Protein AF-A0AA36MY49-F1 (afdb_monomer_lite)

Sequence (196 aa):
MLEQKAAEIDDFIQRATQAGKYKNDPNFPNNEKLRQYYLCVDTSRTRENVREDEQVLSGQVEIDAADAAALTEPGGDFAEAAGINMIDQDGQQEGTPAPALKEAEEARSLRISIEELECSAELCEALTIHADAMVEIYRELNKLTAASVNIEDAYASIFETASSYTAWYKTRKKVAMSMRQAAETQQAAAEEPTAT

Structure (mmCIF, N/CA/C/O backbone):
data_AF-A0AA36MY49-F1
#
_entry.id   AF-A0AA36MY49-F1
#
loop_
_atom_site.group_PDB
_atom_site.id
_atom_site.type_symbol
_atom_site.label_atom_id
_atom_site.label_alt_id
_atom_site.label_comp_id
_atom_site.label_asym_id
_atom_site.label_entity_id
_atom_site.label_seq_id
_atom_site.pdbx_PDB_ins_code
_atom_site.Cartn_x
_atom_site.Cartn_y
_atom_site.Cartn_z
_atom_site.occupancy
_atom_site.B_iso_or_equiv
_atom_site.auth_seq_id
_atom_site.auth_comp_id
_atom_site.auth_asym_id
_atom_site.auth_atom_id
_atom_site.pdbx_PDB_model_num
ATOM 1 N N . MET A 1 1 ? 21.443 -33.959 -9.328 1.00 61.72 1 MET A N 1
ATOM 2 C CA . MET A 1 1 ? 20.772 -32.819 -8.655 1.00 61.72 1 MET A CA 1
ATOM 3 C C . MET A 1 1 ? 19.288 -32.690 -9.000 1.00 61.72 1 MET A C 1
ATOM 5 O O . MET A 1 1 ? 18.526 -32.414 -8.089 1.00 61.72 1 MET A O 1
ATOM 9 N N . LEU A 1 2 ? 18.843 -32.889 -10.250 1.00 69.38 2 LEU A N 1
ATOM 10 C CA . LEU A 1 2 ? 17.407 -32.802 -10.591 1.00 69.38 2 LEU A CA 1
ATOM 11 C C . LEU A 1 2 ? 16.563 -33.947 -10.001 1.00 69.38 2 LEU A C 1
ATOM 13 O O . LEU A 1 2 ? 15.469 -33.698 -9.512 1.00 69.38 2 LEU A O 1
ATOM 17 N N . GLU A 1 3 ? 17.094 -35.171 -9.967 1.00 74.06 3 GLU A N 1
ATOM 18 C CA . GLU A 1 3 ? 16.394 -36.334 -9.392 1.00 74.06 3 GLU A CA 1
ATOM 19 C C . GLU A 1 3 ? 16.152 -36.203 -7.882 1.00 74.06 3 GLU A C 1
ATOM 21 O O . GLU A 1 3 ? 15.096 -36.578 -7.386 1.00 74.06 3 GLU A O 1
ATOM 26 N N . GLN A 1 4 ? 17.098 -35.599 -7.158 1.00 79.25 4 GLN A N 1
ATOM 27 C CA . GLN A 1 4 ? 16.961 -35.359 -5.721 1.00 79.25 4 GLN A CA 1
ATOM 28 C C . GLN A 1 4 ? 15.838 -34.354 -5.425 1.00 79.25 4 GLN A C 1
ATOM 30 O O . GLN A 1 4 ? 15.034 -34.576 -4.527 1.00 79.25 4 GLN A O 1
ATOM 35 N N . LYS A 1 5 ? 15.719 -33.301 -6.244 1.00 74.81 5 LYS A N 1
ATOM 36 C CA . LYS A 1 5 ? 14.638 -32.314 -6.117 1.00 74.81 5 LYS A CA 1
ATOM 37 C C . LYS A 1 5 ? 13.263 -32.909 -6.418 1.00 74.81 5 LYS A C 1
ATOM 39 O O . LYS A 1 5 ? 12.296 -32.528 -5.774 1.00 74.81 5 LYS A O 1
ATOM 44 N N . ALA A 1 6 ? 13.168 -33.833 -7.375 1.00 81.00 6 ALA A N 1
ATOM 45 C CA . ALA A 1 6 ? 11.906 -34.506 -7.681 1.00 81.00 6 ALA A CA 1
ATOM 46 C C . ALA A 1 6 ? 11.413 -35.342 -6.486 1.00 81.00 6 ALA A C 1
ATOM 48 O O . ALA A 1 6 ? 10.263 -35.204 -6.082 1.00 81.00 6 ALA A O 1
ATOM 49 N N . ALA A 1 7 ? 12.306 -36.116 -5.860 1.00 83.75 7 ALA A N 1
ATOM 50 C CA . ALA A 1 7 ? 11.971 -36.914 -4.681 1.00 83.75 7 ALA A CA 1
ATOM 51 C C . ALA A 1 7 ? 11.536 -36.053 -3.478 1.00 83.75 7 ALA A C 1
ATOM 53 O O . ALA A 1 7 ? 10.598 -36.408 -2.769 1.00 83.75 7 ALA A O 1
ATOM 54 N N . GLU A 1 8 ? 12.187 -34.907 -3.263 1.00 81.38 8 GLU A N 1
ATOM 55 C CA . GLU A 1 8 ? 11.818 -33.960 -2.200 1.00 81.38 8 GLU A CA 1
ATOM 56 C C . GLU A 1 8 ? 10.432 -33.333 -2.428 1.00 81.38 8 GLU A C 1
ATOM 58 O O . GLU A 1 8 ? 9.663 -33.161 -1.479 1.00 81.38 8 GLU A O 1
ATOM 63 N N . ILE A 1 9 ? 10.092 -33.015 -3.681 1.00 82.38 9 ILE A N 1
ATOM 64 C CA . ILE A 1 9 ? 8.778 -32.469 -4.045 1.00 82.38 9 ILE A CA 1
ATOM 65 C C . ILE A 1 9 ? 7.680 -33.519 -3.835 1.00 82.38 9 ILE A C 1
ATOM 67 O O . ILE A 1 9 ? 6.637 -33.196 -3.263 1.00 82.38 9 ILE A O 1
ATOM 71 N N . ASP A 1 10 ? 7.915 -34.766 -4.244 1.00 86.88 10 ASP A N 1
ATOM 72 C CA . ASP A 1 10 ? 6.945 -35.852 -4.075 1.00 86.88 10 ASP A CA 1
ATOM 73 C C . ASP A 1 10 ? 6.676 -36.149 -2.590 1.00 86.88 10 ASP A C 1
ATOM 75 O O . ASP A 1 10 ? 5.517 -36.269 -2.178 1.00 86.88 10 ASP A O 1
ATOM 79 N N . ASP A 1 11 ? 7.725 -36.177 -1.761 1.00 87.81 11 ASP A N 1
ATOM 80 C CA . ASP A 1 11 ? 7.596 -36.337 -0.308 1.00 87.81 11 ASP A CA 1
ATOM 81 C C . ASP A 1 11 ? 6.799 -35.183 0.330 1.00 87.81 11 ASP A C 1
ATOM 83 O O . ASP A 1 11 ? 5.916 -35.401 1.168 1.00 87.81 11 ASP A O 1
ATOM 87 N N . PHE A 1 12 ? 7.048 -33.942 -0.103 1.00 86.19 12 PHE A N 1
ATOM 88 C CA . PHE A 1 12 ? 6.284 -32.779 0.349 1.00 86.19 12 PHE A CA 1
ATOM 89 C C . PHE A 1 12 ? 4.795 -32.893 -0.008 1.00 86.19 12 PHE A C 1
ATOM 91 O O . PHE A 1 12 ? 3.938 -32.705 0.861 1.00 86.19 12 PHE A O 1
ATOM 98 N N . ILE A 1 13 ? 4.478 -33.229 -1.263 1.00 86.44 13 ILE A N 1
ATOM 99 C CA . ILE A 1 13 ? 3.098 -33.390 -1.744 1.00 86.44 13 ILE A CA 1
ATOM 100 C C . ILE A 1 13 ? 2.376 -34.466 -0.929 1.00 86.44 13 ILE A C 1
ATOM 102 O O . ILE A 1 13 ? 1.230 -34.264 -0.508 1.00 86.44 13 ILE A O 1
ATOM 106 N N . GLN A 1 14 ? 3.041 -35.590 -0.652 1.00 89.50 14 GLN A N 1
ATOM 107 C CA . GLN A 1 14 ? 2.468 -36.680 0.129 1.00 89.50 14 GLN A CA 1
ATOM 108 C C . GLN A 1 14 ? 2.153 -36.242 1.566 1.00 89.50 14 GLN A C 1
ATOM 110 O O . GLN A 1 14 ? 1.030 -36.445 2.039 1.00 89.50 14 GLN A O 1
ATOM 115 N N . ARG A 1 15 ? 3.098 -35.574 2.240 1.00 87.25 15 ARG A N 1
ATOM 116 C CA . ARG A 1 15 ? 2.898 -35.057 3.605 1.00 87.25 15 ARG A CA 1
ATOM 117 C C . ARG A 1 15 ? 1.800 -33.996 3.673 1.00 87.25 15 ARG A C 1
ATOM 119 O O . ARG A 1 15 ? 0.940 -34.059 4.551 1.00 87.25 15 ARG A O 1
ATOM 126 N N . ALA A 1 16 ? 1.783 -33.045 2.741 1.00 85.38 16 ALA A N 1
ATOM 127 C CA . ALA A 1 16 ? 0.767 -31.994 2.699 1.00 85.38 16 ALA A CA 1
ATOM 128 C C . ALA A 1 16 ? -0.637 -32.555 2.407 1.00 85.38 16 ALA A C 1
ATOM 130 O O . ALA A 1 16 ? -1.619 -32.090 2.992 1.00 85.38 16 ALA A O 1
ATOM 131 N N . THR A 1 17 ? -0.732 -33.595 1.569 1.00 88.25 17 THR A N 1
ATOM 132 C CA . THR A 1 17 ? -1.991 -34.306 1.293 1.00 88.25 17 THR A CA 1
ATOM 133 C C . THR A 1 17 ? -2.511 -35.030 2.537 1.00 88.25 17 THR A C 1
ATOM 135 O O . THR A 1 17 ? -3.680 -34.874 2.880 1.00 88.25 17 THR A O 1
ATOM 138 N N . GLN A 1 18 ? -1.651 -35.758 3.261 1.00 90.19 18 GLN A N 1
ATOM 139 C CA . GLN A 1 18 ? -2.029 -36.431 4.514 1.00 90.19 18 GLN A CA 1
ATOM 140 C C . GLN A 1 18 ? -2.481 -35.447 5.600 1.00 90.19 18 GLN A C 1
ATOM 142 O O . GLN A 1 18 ? -3.397 -35.742 6.362 1.00 90.19 18 GLN A O 1
ATOM 147 N N . ALA A 1 19 ? -1.868 -34.263 5.649 1.00 88.19 19 ALA A N 1
ATOM 148 C CA . ALA A 1 19 ? -2.221 -33.207 6.592 1.00 88.19 19 ALA A CA 1
ATOM 149 C C . ALA A 1 19 ? -3.478 -32.403 6.195 1.00 88.19 19 ALA A C 1
ATOM 151 O O . ALA A 1 19 ? -3.854 -31.487 6.924 1.00 88.19 19 ALA A O 1
ATOM 152 N N . GLY A 1 20 ? -4.099 -32.680 5.039 1.00 89.62 20 GLY A N 1
ATOM 153 C CA . GLY A 1 20 ? -5.242 -31.910 4.531 1.00 89.62 20 GLY A CA 1
ATOM 154 C C . GLY A 1 20 ? -4.905 -30.459 4.162 1.00 89.62 20 GLY A C 1
ATOM 155 O O . GLY A 1 20 ? -5.795 -29.616 4.092 1.00 89.62 20 GLY A O 1
ATOM 156 N N . LYS A 1 21 ? -3.623 -30.139 3.941 1.00 88.00 21 LYS A N 1
ATOM 157 C CA . LYS A 1 21 ? -3.134 -28.778 3.670 1.00 88.00 21 LYS A CA 1
ATOM 158 C C . LYS A 1 21 ? -3.136 -28.466 2.173 1.00 88.00 21 LYS A C 1
ATOM 160 O O . LYS A 1 21 ? -2.099 -28.159 1.584 1.00 88.00 21 LYS A O 1
ATOM 165 N N . TYR A 1 22 ? -4.311 -28.522 1.556 1.00 90.62 22 TYR A N 1
ATOM 166 C CA . TYR A 1 22 ? -4.481 -28.182 0.146 1.00 90.62 22 TYR A CA 1
ATOM 167 C C . TYR A 1 22 ? -5.849 -27.565 -0.145 1.00 90.62 22 TYR A C 1
ATOM 169 O O . TYR A 1 22 ? -6.813 -27.751 0.595 1.00 90.62 22 TYR A O 1
ATOM 177 N N . LYS A 1 23 ? -5.933 -26.859 -1.271 1.00 88.50 23 LYS A N 1
ATOM 178 C CA . LYS A 1 23 ? -7.167 -26.355 -1.863 1.00 88.50 23 LYS A CA 1
ATOM 179 C C . LYS A 1 23 ? -7.416 -27.085 -3.180 1.00 88.50 23 LYS A C 1
ATOM 181 O O . LYS A 1 23 ? -6.533 -27.157 -4.035 1.00 88.50 23 LYS A O 1
ATOM 186 N N . ASN A 1 24 ? -8.615 -27.642 -3.331 1.00 89.12 24 ASN A N 1
ATOM 187 C CA . ASN A 1 24 ? -9.039 -28.253 -4.588 1.00 89.12 24 ASN A CA 1
ATOM 188 C C . ASN A 1 24 ? -9.284 -27.176 -5.651 1.00 89.12 24 ASN A C 1
ATOM 190 O O . ASN A 1 24 ? -9.768 -26.085 -5.336 1.00 89.12 24 ASN A O 1
ATOM 194 N N . ASP A 1 25 ? -8.992 -27.507 -6.908 1.00 86.50 25 ASP A N 1
ATOM 195 C CA . ASP A 1 25 ? -9.381 -26.668 -8.035 1.00 86.50 25 ASP A CA 1
ATOM 196 C C . ASP A 1 25 ? -10.922 -26.616 -8.134 1.00 86.50 25 ASP A C 1
ATOM 198 O O . ASP A 1 25 ? -11.562 -27.675 -8.101 1.00 86.50 25 ASP A O 1
ATOM 202 N N . PRO A 1 26 ? -11.543 -25.425 -8.249 1.00 86.38 26 PRO A N 1
ATOM 203 C CA . PRO A 1 26 ? -12.999 -25.291 -8.316 1.00 86.38 26 PRO A CA 1
ATOM 204 C C . PRO A 1 26 ? -13.640 -26.020 -9.502 1.00 86.38 26 PRO A C 1
ATOM 206 O O . PRO A 1 26 ? -14.776 -26.477 -9.398 1.00 86.38 26 PRO A O 1
ATOM 209 N N . ASN A 1 27 ? -12.924 -26.133 -10.622 1.00 85.31 27 ASN A N 1
ATOM 210 C CA . ASN A 1 27 ? -13.418 -26.758 -11.846 1.00 85.31 27 ASN A CA 1
ATOM 211 C C . ASN A 1 27 ? -13.173 -28.273 -11.853 1.00 85.31 27 ASN A C 1
ATOM 213 O O . ASN A 1 27 ? -13.885 -29.012 -12.533 1.00 85.31 27 ASN A O 1
ATOM 217 N N . PHE A 1 28 ? -12.185 -28.748 -11.086 1.00 83.56 28 PHE A N 1
ATOM 218 C CA . PHE A 1 28 ? -11.781 -30.155 -11.046 1.00 83.56 28 PHE A CA 1
ATOM 219 C C . PHE A 1 28 ? -11.533 -30.641 -9.610 1.00 83.56 28 PHE A C 1
ATOM 221 O O . PHE A 1 28 ? -10.403 -31.000 -9.264 1.00 83.56 28 PHE A O 1
ATOM 228 N N . PRO A 1 29 ? -12.581 -30.743 -8.770 1.00 84.12 29 PRO A N 1
ATOM 229 C CA . PRO A 1 29 ? -12.429 -31.039 -7.344 1.00 84.12 29 PRO A CA 1
ATOM 230 C C . PRO A 1 29 ? -11.802 -32.411 -7.050 1.00 84.12 29 PRO A C 1
ATOM 232 O O . PRO A 1 29 ? -11.237 -32.618 -5.979 1.00 84.12 29 PRO A O 1
ATOM 235 N N . ASN A 1 30 ? -11.871 -33.337 -8.010 1.00 87.00 30 ASN A N 1
ATOM 236 C CA . ASN A 1 30 ? -11.353 -34.698 -7.879 1.00 87.00 30 ASN A CA 1
ATOM 237 C C . ASN A 1 30 ? -9.969 -34.896 -8.523 1.00 87.00 30 ASN A C 1
ATOM 239 O O . ASN A 1 30 ? -9.428 -35.997 -8.458 1.00 87.00 30 ASN A O 1
ATOM 243 N N . ASN A 1 31 ? -9.394 -33.877 -9.174 1.00 86.56 31 ASN A N 1
ATOM 244 C CA . ASN A 1 31 ? -8.099 -34.015 -9.837 1.00 86.56 31 ASN A CA 1
ATOM 245 C C . ASN A 1 31 ? -6.959 -33.616 -8.894 1.00 86.56 31 ASN A C 1
ATOM 247 O O . ASN A 1 31 ? -6.647 -32.438 -8.732 1.00 86.56 31 ASN A O 1
ATOM 251 N N . GLU A 1 32 ? -6.307 -34.614 -8.297 1.00 82.69 32 GLU A N 1
ATOM 252 C CA . GLU A 1 32 ? -5.245 -34.398 -7.306 1.00 82.69 32 GLU A CA 1
ATOM 253 C C . GLU A 1 32 ? -4.044 -33.628 -7.868 1.00 82.69 32 GLU A C 1
ATOM 255 O O . GLU A 1 32 ? -3.402 -32.878 -7.140 1.00 82.69 32 GLU A O 1
ATOM 260 N N . LYS A 1 33 ? -3.787 -33.744 -9.177 1.00 81.88 33 LYS A N 1
ATOM 261 C CA . LYS A 1 33 ? -2.676 -33.055 -9.853 1.00 81.88 33 LYS A CA 1
ATOM 262 C C . LYS A 1 33 ? -2.864 -31.540 -9.944 1.00 81.88 33 LYS A C 1
ATOM 264 O O . LYS A 1 33 ? -1.899 -30.834 -10.208 1.00 81.88 33 LYS A O 1
ATOM 269 N N . LEU A 1 34 ? -4.096 -31.057 -9.774 1.00 82.31 34 LEU A N 1
ATOM 270 C CA . LEU A 1 34 ? -4.447 -29.635 -9.840 1.00 82.31 34 LEU A CA 1
ATOM 271 C C . LEU A 1 34 ? -4.648 -29.017 -8.451 1.00 82.31 34 LEU A C 1
ATOM 273 O O . LEU A 1 34 ? -5.069 -27.867 -8.340 1.00 82.31 34 LEU A O 1
ATOM 277 N N . ARG A 1 35 ? -4.367 -29.764 -7.377 1.00 87.06 35 ARG A N 1
ATOM 278 C CA . ARG A 1 35 ? -4.451 -29.237 -6.014 1.00 87.06 35 ARG A CA 1
ATOM 279 C C . ARG A 1 35 ? -3.396 -28.156 -5.799 1.00 87.06 35 ARG A C 1
ATOM 281 O O . ARG A 1 35 ? -2.229 -28.322 -6.144 1.00 87.06 35 ARG A O 1
ATOM 288 N N . GLN A 1 36 ? -3.812 -27.061 -5.174 1.00 84.31 36 GLN A N 1
ATOM 289 C CA . GLN A 1 36 ? -2.909 -26.020 -4.698 1.00 84.31 36 GLN A CA 1
ATOM 290 C C . GLN A 1 36 ? -2.547 -26.331 -3.246 1.00 84.31 36 GLN A C 1
ATOM 292 O O . GLN A 1 36 ? -3.417 -26.344 -2.377 1.00 84.31 36 GLN A O 1
ATOM 297 N N . TYR A 1 37 ? -1.276 -26.617 -2.977 1.00 83.31 37 TYR A N 1
ATOM 298 C CA . TYR A 1 37 ? -0.801 -26.939 -1.633 1.00 83.31 37 TYR A CA 1
ATOM 299 C C . TYR A 1 37 ? -0.446 -25.665 -0.868 1.00 83.31 37 TYR A C 1
ATOM 301 O O . TYR A 1 37 ? 0.217 -24.778 -1.406 1.00 83.31 37 TYR A O 1
ATOM 309 N N . TYR A 1 38 ? -0.868 -25.574 0.396 1.00 77.81 38 TYR A N 1
ATOM 310 C CA . TYR A 1 38 ? -0.442 -24.472 1.255 1.00 77.81 38 TYR A CA 1
ATOM 311 C C . TYR A 1 38 ? 1.032 -24.668 1.593 1.00 77.81 38 TYR A C 1
ATOM 313 O O . TYR A 1 38 ? 1.395 -25.590 2.329 1.00 77.81 38 TYR A O 1
ATOM 321 N N . LEU A 1 39 ? 1.888 -23.804 1.050 1.00 75.06 39 LEU A N 1
ATOM 322 C CA . LEU A 1 39 ? 3.291 -23.777 1.423 1.00 75.06 39 LEU A CA 1
ATOM 323 C C . LEU A 1 39 ? 3.371 -23.194 2.835 1.00 75.06 39 LEU A C 1
ATOM 325 O O . LEU A 1 39 ? 3.306 -21.983 3.035 1.00 75.06 39 LEU A O 1
ATOM 329 N N . CYS A 1 40 ? 3.451 -24.077 3.828 1.00 56.44 40 CYS A N 1
ATOM 330 C CA . CYS A 1 40 ? 3.765 -23.700 5.198 1.00 56.44 40 CYS A CA 1
ATOM 331 C C . CYS A 1 40 ? 5.254 -23.347 5.215 1.00 56.44 40 CYS A C 1
ATOM 333 O O . CYS A 1 40 ? 6.094 -24.164 5.578 1.00 56.44 40 CYS A O 1
ATOM 335 N N . VAL A 1 41 ? 5.597 -22.174 4.688 1.00 53.53 41 VAL A N 1
ATOM 336 C CA . VAL A 1 41 ? 6.939 -21.641 4.860 1.00 53.53 41 VAL A CA 1
ATOM 337 C C . VAL A 1 41 ? 7.024 -21.271 6.334 1.00 53.53 41 VAL A C 1
ATOM 339 O O . VAL A 1 41 ? 6.200 -20.497 6.815 1.00 53.53 41 VAL A O 1
ATOM 342 N N . ASP A 1 42 ? 7.996 -21.820 7.054 1.00 45.19 42 ASP A N 1
ATOM 343 C CA . ASP A 1 42 ? 8.394 -21.392 8.402 1.00 45.19 42 ASP A CA 1
ATOM 344 C C . ASP A 1 42 ? 8.962 -19.947 8.390 1.00 45.19 42 ASP A C 1
ATOM 346 O O . ASP A 1 42 ? 9.949 -19.634 9.050 1.00 45.19 42 ASP A O 1
ATOM 350 N N . THR A 1 43 ? 8.359 -19.031 7.626 1.00 47.84 43 THR A N 1
ATOM 351 C CA . THR A 1 43 ? 8.711 -17.608 7.552 1.00 47.84 43 THR A CA 1
ATOM 352 C C . THR A 1 43 ? 8.462 -16.889 8.869 1.00 47.84 43 THR A C 1
ATOM 354 O O . THR A 1 43 ? 9.104 -15.870 9.123 1.00 47.84 43 THR A O 1
ATOM 357 N N . SER A 1 44 ? 7.588 -17.412 9.734 1.00 47.41 44 SER A N 1
ATOM 358 C CA . SER A 1 44 ? 7.344 -16.837 11.061 1.00 47.41 44 SER A CA 1
ATOM 359 C C . SER A 1 44 ? 8.595 -16.885 11.938 1.00 47.41 44 SER A C 1
ATOM 361 O O . SER A 1 44 ? 8.934 -15.893 12.574 1.00 47.41 44 SER A O 1
ATOM 363 N N . ARG A 1 45 ? 9.349 -17.991 11.894 1.00 45.88 45 ARG A N 1
ATOM 364 C CA . ARG A 1 45 ? 10.535 -18.171 12.741 1.00 45.88 45 ARG A CA 1
ATOM 365 C C . ARG A 1 45 ? 11.744 -17.380 12.237 1.00 45.88 45 ARG A C 1
ATOM 367 O O . ARG A 1 45 ? 12.564 -16.931 13.028 1.00 45.88 45 ARG A O 1
ATOM 374 N N . THR A 1 46 ? 11.856 -17.162 10.925 1.00 45.91 46 THR A N 1
ATOM 375 C CA . THR A 1 46 ? 12.908 -16.292 10.371 1.00 45.91 46 THR A CA 1
ATOM 376 C C . THR A 1 46 ? 12.601 -14.809 10.600 1.00 45.91 46 THR A C 1
ATOM 378 O O . THR A 1 46 ? 13.525 -14.041 10.836 1.00 45.91 46 THR A O 1
ATOM 381 N N . ARG A 1 47 ? 11.322 -14.396 10.591 1.00 49.91 47 ARG A N 1
ATOM 382 C CA . ARG A 1 47 ? 10.928 -13.017 10.935 1.00 49.91 47 ARG A CA 1
ATOM 383 C C . ARG A 1 47 ? 11.142 -12.680 12.410 1.00 49.91 47 ARG A C 1
ATOM 385 O O . ARG A 1 47 ? 11.565 -11.564 12.682 1.00 49.91 47 ARG A O 1
ATOM 392 N N . GLU A 1 48 ? 10.881 -13.604 13.336 1.00 47.97 48 GLU A N 1
ATOM 393 C CA . GLU A 1 48 ? 11.184 -13.382 14.761 1.00 47.97 48 GLU A CA 1
ATOM 394 C C . GLU A 1 48 ? 12.682 -13.163 14.990 1.00 47.97 48 GLU A C 1
ATOM 396 O O . GLU A 1 48 ? 13.056 -12.176 15.614 1.00 47.97 48 GLU A O 1
ATOM 401 N N . ASN A 1 49 ? 13.540 -13.986 14.382 1.00 47.62 49 ASN A N 1
ATOM 402 C CA . ASN A 1 49 ? 14.989 -13.851 14.549 1.00 47.62 49 ASN A CA 1
ATOM 403 C C . ASN A 1 49 ? 15.568 -12.572 13.917 1.00 47.62 49 ASN A C 1
ATOM 405 O O . ASN A 1 49 ? 16.539 -12.036 14.431 1.00 47.62 49 ASN A O 1
ATOM 409 N N . VAL A 1 50 ? 14.994 -12.064 12.818 1.00 49.41 50 VAL A N 1
ATOM 410 C CA . VAL A 1 50 ? 15.423 -10.772 12.237 1.00 49.41 50 VAL A CA 1
ATOM 411 C C . VAL A 1 50 ? 14.995 -9.595 13.122 1.00 49.41 50 VAL A C 1
ATOM 413 O O . VAL A 1 50 ? 15.680 -8.580 13.167 1.00 49.41 50 VAL A O 1
ATOM 416 N N . ARG A 1 51 ? 13.884 -9.729 13.855 1.00 48.34 51 ARG A N 1
ATOM 417 C CA . ARG A 1 51 ? 13.348 -8.665 14.715 1.00 48.34 51 ARG A CA 1
ATOM 418 C C . ARG A 1 51 ? 14.123 -8.503 16.026 1.00 48.34 51 ARG A C 1
ATOM 420 O O . ARG A 1 51 ? 14.089 -7.422 16.601 1.00 48.34 51 ARG A O 1
ATOM 427 N N . GLU A 1 52 ? 14.813 -9.544 16.491 1.00 49.28 52 GLU A N 1
ATOM 428 C CA . GLU A 1 52 ? 15.678 -9.466 17.679 1.00 49.28 52 GLU A CA 1
ATOM 429 C C . GLU A 1 52 ? 17.010 -8.731 17.415 1.00 49.28 52 GLU A C 1
ATOM 431 O O . GLU A 1 52 ? 17.595 -8.201 18.358 1.00 49.28 52 GLU A O 1
ATOM 436 N N . ASP A 1 53 ? 17.449 -8.627 16.153 1.00 47.72 53 ASP A N 1
ATOM 437 C CA . ASP A 1 53 ? 18.712 -7.969 15.768 1.00 47.72 53 ASP A CA 1
ATOM 438 C C . ASP A 1 53 ? 18.559 -6.485 15.364 1.00 47.72 53 ASP A C 1
ATOM 440 O O . ASP A 1 53 ? 19.555 -5.762 15.285 1.00 47.72 53 ASP A O 1
ATOM 444 N N . GLU A 1 54 ? 17.337 -5.971 15.174 1.00 47.09 54 GLU A N 1
ATOM 445 C CA . GLU A 1 54 ? 17.088 -4.525 15.044 1.00 47.09 54 GLU A CA 1
ATOM 446 C C . GLU A 1 54 ? 17.076 -3.853 16.429 1.00 47.09 54 GLU A C 1
ATOM 448 O O . GLU A 1 54 ? 16.053 -3.385 16.933 1.00 47.09 54 GLU A O 1
ATOM 453 N N . GLN A 1 55 ? 18.243 -3.774 17.072 1.00 50.66 55 GLN A N 1
ATOM 454 C CA . GLN A 1 55 ? 18.439 -2.822 18.163 1.00 50.66 55 GLN A CA 1
ATOM 455 C C . GLN A 1 55 ? 18.478 -1.405 17.582 1.00 50.66 55 GLN A C 1
ATOM 457 O O . GLN A 1 55 ? 19.513 -0.918 17.130 1.00 50.66 55 GLN A O 1
ATOM 462 N N . VAL A 1 56 ? 17.334 -0.723 17.605 1.00 55.34 56 VAL A N 1
ATOM 463 C CA . VAL A 1 56 ? 17.265 0.723 17.378 1.00 55.34 56 VAL A CA 1
ATOM 464 C C . VAL A 1 56 ? 17.994 1.414 18.534 1.00 55.34 56 VAL A C 1
ATOM 466 O O . VAL A 1 56 ? 17.466 1.536 19.638 1.00 55.34 56 VAL A O 1
ATOM 469 N N . LEU A 1 57 ? 19.224 1.868 18.289 1.00 49.34 57 LEU A N 1
ATOM 470 C CA . LEU A 1 57 ? 19.940 2.799 19.163 1.00 49.34 57 LEU A CA 1
ATOM 471 C C . LEU A 1 57 ? 19.255 4.170 19.081 1.00 49.34 57 LEU A C 1
ATOM 473 O O . LEU A 1 57 ? 19.660 5.049 18.326 1.00 49.34 57 LEU A O 1
ATOM 477 N N . SER A 1 58 ? 18.183 4.356 19.849 1.00 51.53 58 SER A N 1
ATOM 478 C CA . SER A 1 58 ? 17.586 5.673 20.055 1.00 51.53 58 SER A CA 1
ATOM 479 C C . SER A 1 58 ? 18.449 6.460 21.046 1.00 51.53 58 SER A C 1
ATOM 481 O O . SER A 1 58 ? 18.302 6.317 22.261 1.00 51.53 58 SER A O 1
ATOM 483 N N . GLY A 1 59 ? 19.371 7.268 20.530 1.00 47.03 59 GLY A N 1
ATOM 484 C CA . GLY A 1 59 ? 20.105 8.271 21.296 1.00 47.03 59 GLY A CA 1
ATOM 485 C C . GLY A 1 59 ? 19.744 9.666 20.801 1.00 47.03 59 GLY A C 1
ATOM 486 O O . GLY A 1 59 ? 19.812 9.927 19.604 1.00 47.03 59 GLY A O 1
ATOM 487 N N . GLN A 1 60 ? 19.357 10.564 21.706 1.00 52.16 60 GLN A N 1
ATOM 488 C CA . GLN A 1 60 ? 19.324 11.993 21.402 1.00 52.16 60 GLN A CA 1
ATOM 489 C C . GLN A 1 60 ? 20.739 12.544 21.587 1.00 52.16 60 GLN A C 1
ATOM 491 O O . GLN A 1 60 ? 21.294 12.468 22.682 1.00 52.16 60 GLN A O 1
ATOM 496 N N . VAL A 1 61 ? 21.326 13.060 20.508 1.00 56.84 61 VAL A N 1
ATOM 497 C CA . VAL A 1 61 ? 22.575 13.824 20.562 1.00 56.84 61 VAL A CA 1
ATOM 498 C C . VAL A 1 61 ? 22.191 15.294 20.506 1.00 56.84 61 VAL A C 1
ATOM 500 O O . VAL A 1 61 ? 21.695 15.776 19.491 1.00 56.84 61 VAL A O 1
ATOM 503 N N . GLU A 1 62 ? 22.373 15.993 21.620 1.00 66.00 62 GLU A N 1
ATOM 504 C CA . GLU A 1 62 ? 22.239 17.445 21.666 1.00 66.00 62 GLU A CA 1
ATOM 505 C C . GLU A 1 62 ? 23.554 18.057 21.183 1.00 66.00 62 GLU A C 1
ATOM 507 O O . GLU A 1 62 ? 24.603 17.852 21.793 1.00 66.00 62 GLU A O 1
ATOM 512 N N . ILE A 1 63 ? 23.495 18.774 20.063 1.00 75.00 63 ILE A N 1
ATOM 513 C CA . ILE A 1 63 ? 24.615 19.556 19.538 1.00 75.00 63 ILE A CA 1
ATOM 514 C C . ILE A 1 63 ? 24.364 21.005 19.940 1.00 75.00 63 ILE A C 1
ATOM 516 O O . ILE A 1 63 ? 23.250 21.513 19.776 1.00 75.00 63 ILE A O 1
ATOM 520 N N . ASP A 1 64 ? 25.375 21.664 20.500 1.00 76.12 64 ASP A N 1
ATOM 521 C CA . ASP A 1 64 ? 25.233 23.054 20.903 1.00 76.12 64 ASP A CA 1
ATOM 522 C C . ASP A 1 64 ? 25.271 24.006 19.693 1.00 76.12 64 ASP A C 1
ATOM 524 O O . ASP A 1 64 ? 25.685 23.671 18.580 1.00 76.12 64 ASP A O 1
ATOM 528 N N . ALA A 1 65 ? 24.776 25.226 19.901 1.00 70.25 65 ALA A N 1
ATOM 529 C CA . ALA A 1 65 ? 24.666 26.210 18.830 1.00 70.25 65 ALA A CA 1
ATOM 530 C C . ALA A 1 65 ? 26.033 26.676 18.292 1.00 70.25 65 ALA A C 1
ATOM 532 O O . ALA A 1 65 ? 26.089 27.223 17.191 1.00 70.25 65 ALA A O 1
ATOM 533 N N . ALA A 1 66 ? 27.119 26.493 19.052 1.00 72.19 66 ALA A N 1
ATOM 534 C CA . ALA A 1 66 ? 28.459 26.884 18.631 1.00 72.19 66 ALA A CA 1
ATOM 535 C C . ALA A 1 66 ? 29.048 25.850 17.663 1.00 72.19 66 ALA A C 1
ATOM 537 O O . ALA A 1 66 ? 29.595 26.235 16.628 1.00 72.19 66 ALA A O 1
ATOM 538 N N . ASP A 1 67 ? 28.845 24.564 17.942 1.00 67.81 67 ASP A N 1
ATOM 539 C CA . ASP A 1 67 ? 29.221 23.460 17.059 1.00 67.81 67 ASP A CA 1
ATOM 540 C C . ASP A 1 67 ? 28.383 23.468 15.771 1.00 67.81 67 ASP A C 1
ATOM 542 O O . ASP A 1 67 ? 28.925 23.312 14.675 1.00 67.81 67 ASP A O 1
ATOM 546 N N . ALA A 1 68 ? 27.080 23.762 15.870 1.00 70.06 68 ALA A N 1
ATOM 547 C CA . ALA A 1 68 ? 26.220 23.938 14.698 1.00 70.06 68 ALA A CA 1
ATOM 548 C C . ALA A 1 68 ? 26.665 25.120 13.814 1.00 70.06 68 ALA A C 1
ATOM 550 O O . ALA A 1 68 ? 26.645 25.022 12.589 1.00 70.06 68 ALA A O 1
ATOM 551 N N . ALA A 1 69 ? 27.102 26.229 14.424 1.00 67.00 69 ALA A N 1
ATOM 552 C CA . ALA A 1 69 ? 27.581 27.403 13.695 1.00 67.00 69 ALA A CA 1
ATOM 553 C C . ALA A 1 69 ? 28.960 27.186 13.051 1.00 67.00 69 ALA A C 1
ATOM 555 O O . ALA A 1 69 ? 29.219 27.725 11.976 1.00 67.00 69 ALA A O 1
ATOM 556 N N . ALA A 1 70 ? 29.831 26.384 13.672 1.00 69.94 70 ALA A N 1
ATOM 557 C CA . ALA A 1 70 ? 31.126 26.011 13.102 1.00 69.94 70 ALA A CA 1
ATOM 558 C C . ALA A 1 70 ? 30.991 25.133 11.843 1.00 69.94 70 ALA A C 1
ATOM 560 O O . ALA A 1 70 ? 31.886 25.138 10.999 1.00 69.94 70 ALA A O 1
ATOM 561 N N . LEU A 1 71 ? 29.869 24.420 11.701 1.00 65.06 71 LEU A N 1
ATOM 562 C CA . LEU A 1 71 ? 29.550 23.584 10.538 1.00 65.06 71 LEU A CA 1
ATOM 563 C C . LEU A 1 71 ? 29.000 24.376 9.339 1.00 65.06 71 LEU A C 1
ATOM 565 O O . LEU A 1 71 ? 28.937 23.848 8.231 1.00 65.06 71 LEU A O 1
ATOM 569 N N . THR A 1 72 ? 28.634 25.645 9.525 1.00 64.56 72 THR A N 1
ATOM 570 C CA . THR A 1 72 ? 28.179 26.530 8.444 1.00 64.56 72 THR A CA 1
ATOM 571 C C . THR A 1 72 ? 29.242 27.580 8.133 1.00 64.56 72 THR A C 1
ATOM 573 O O . THR A 1 72 ? 29.396 28.552 8.872 1.00 64.56 72 THR A O 1
ATOM 576 N N . GLU A 1 73 ? 29.989 27.412 7.037 1.00 58.16 73 GLU A N 1
ATOM 577 C CA . GLU A 1 73 ? 30.954 28.429 6.599 1.00 58.16 73 GLU A CA 1
ATOM 578 C C . GLU A 1 73 ? 30.260 29.763 6.236 1.00 58.16 73 GLU A C 1
ATOM 580 O O . GLU A 1 73 ? 29.161 29.772 5.665 1.00 58.16 73 GLU A O 1
ATOM 585 N N . PRO A 1 74 ? 30.896 30.917 6.520 1.00 52.19 74 PRO A N 1
ATOM 586 C CA . PRO A 1 74 ? 30.316 32.222 6.238 1.00 52.19 74 PRO A CA 1
ATOM 587 C C . PRO A 1 74 ? 30.374 32.523 4.733 1.00 52.19 74 PRO A C 1
ATOM 589 O O . PRO A 1 74 ? 31.390 32.981 4.212 1.00 52.19 74 PRO A O 1
ATOM 592 N N . GLY A 1 75 ? 29.262 32.277 4.036 1.00 55.44 75 GLY A N 1
ATOM 593 C CA . GLY A 1 75 ? 29.102 32.602 2.613 1.00 55.44 75 GLY A CA 1
ATOM 594 C C . GLY A 1 75 ? 28.066 31.779 1.838 1.00 55.44 75 GLY A C 1
ATOM 595 O O . GLY A 1 75 ? 27.831 32.075 0.670 1.00 55.44 75 GLY A O 1
ATOM 596 N N . GLY A 1 76 ? 27.442 30.766 2.448 1.00 52.00 76 GLY A N 1
ATOM 597 C CA . GLY A 1 76 ? 26.391 29.974 1.801 1.00 52.00 76 GLY A CA 1
ATOM 598 C C . GLY A 1 76 ? 25.044 30.698 1.774 1.00 52.00 76 GLY A C 1
ATOM 599 O O . GLY A 1 76 ? 24.294 30.647 2.745 1.00 52.00 76 GLY A O 1
ATOM 600 N N . ASP A 1 77 ? 24.729 31.367 0.666 1.00 51.62 77 ASP A N 1
ATOM 601 C CA . ASP A 1 77 ? 23.389 31.891 0.393 1.00 51.62 77 ASP A CA 1
ATOM 602 C C . ASP A 1 77 ? 22.518 30.768 -0.208 1.00 51.62 77 ASP A C 1
ATOM 604 O O . ASP A 1 77 ? 22.697 30.379 -1.361 1.00 51.62 77 ASP A O 1
ATOM 608 N N . PHE A 1 78 ? 21.613 30.191 0.591 1.00 54.16 78 PHE A N 1
ATOM 609 C CA . PHE A 1 78 ? 20.720 29.087 0.186 1.00 54.16 78 PHE A CA 1
ATOM 610 C C . PHE A 1 78 ? 19.321 29.568 -0.232 1.00 54.16 78 PHE A C 1
ATOM 612 O O . PHE A 1 78 ? 18.367 28.788 -0.252 1.00 54.16 78 PHE A O 1
ATOM 619 N N . ALA A 1 79 ? 19.164 30.858 -0.534 1.00 52.66 79 ALA A N 1
ATOM 620 C CA . ALA A 1 79 ? 17.844 31.455 -0.702 1.00 52.66 79 ALA A CA 1
ATOM 621 C C . ALA A 1 79 ? 17.190 31.243 -2.083 1.00 52.66 79 ALA A C 1
ATOM 623 O O . ALA A 1 79 ? 15.994 31.507 -2.208 1.00 52.66 79 ALA A O 1
ATOM 624 N N . GLU A 1 80 ? 17.888 30.757 -3.118 1.00 47.25 80 GLU A N 1
ATOM 625 C CA . GLU A 1 80 ? 17.318 30.752 -4.475 1.00 47.25 80 GLU A CA 1
ATOM 626 C C . GLU A 1 80 ? 17.615 29.468 -5.273 1.00 47.25 80 GLU A C 1
ATOM 628 O O . GLU A 1 80 ? 18.669 29.284 -5.868 1.00 47.25 80 GLU A O 1
ATOM 633 N N . ALA A 1 81 ? 16.626 28.570 -5.285 1.00 49.09 81 ALA A N 1
ATOM 634 C CA . ALA A 1 81 ? 16.299 27.659 -6.384 1.00 49.09 81 ALA A CA 1
ATOM 635 C C . ALA A 1 81 ? 17.455 26.917 -7.096 1.00 49.09 81 ALA A C 1
ATOM 637 O O . ALA A 1 81 ? 17.687 27.077 -8.294 1.00 49.09 81 ALA A O 1
ATOM 638 N N . ALA A 1 82 ? 18.036 25.941 -6.408 1.00 42.12 82 ALA A N 1
ATOM 639 C CA . ALA A 1 82 ? 18.399 24.672 -7.027 1.00 42.12 82 ALA A CA 1
ATOM 640 C C . ALA A 1 82 ? 18.136 23.568 -6.001 1.00 42.12 82 ALA A C 1
ATOM 642 O O . ALA A 1 82 ? 18.546 23.681 -4.849 1.00 42.12 82 ALA A O 1
ATOM 643 N N . GLY A 1 83 ? 17.436 22.507 -6.400 1.00 49.41 83 GLY A N 1
ATOM 644 C CA . GLY A 1 83 ? 17.426 21.256 -5.649 1.00 49.41 83 GLY A CA 1
ATOM 645 C C . GLY A 1 83 ? 18.841 20.688 -5.654 1.00 49.41 83 GLY A C 1
ATOM 646 O O . GLY A 1 83 ? 19.206 19.930 -6.548 1.00 49.41 83 GLY A O 1
ATOM 647 N N . ILE A 1 84 ? 19.661 21.136 -4.711 1.00 40.69 84 ILE A N 1
ATOM 648 C CA . ILE A 1 84 ? 21.010 20.638 -4.499 1.00 40.69 84 ILE A CA 1
ATOM 649 C C . ILE A 1 84 ? 20.849 19.384 -3.649 1.00 40.69 84 ILE A C 1
ATOM 651 O O . ILE A 1 84 ? 20.565 19.458 -2.457 1.00 40.69 84 ILE A O 1
ATOM 655 N N . ASN A 1 85 ? 21.004 18.226 -4.288 1.00 47.84 85 ASN A N 1
ATOM 656 C CA . ASN A 1 85 ? 21.305 16.988 -3.585 1.00 47.84 85 ASN A CA 1
ATOM 657 C C . ASN A 1 85 ? 22.626 17.213 -2.841 1.00 47.84 85 ASN A C 1
ATOM 659 O O . ASN A 1 85 ? 23.690 17.188 -3.463 1.00 47.84 85 ASN A O 1
ATOM 663 N N . MET A 1 86 ? 22.555 17.478 -1.537 1.00 35.66 86 MET A N 1
ATOM 664 C CA . MET A 1 86 ? 23.719 17.383 -0.665 1.00 35.66 86 MET A CA 1
ATOM 665 C C . MET A 1 86 ? 24.208 15.935 -0.722 1.00 35.66 86 MET A C 1
ATOM 667 O O . MET A 1 86 ? 23.531 15.009 -0.284 1.00 35.66 86 MET A O 1
ATOM 671 N N . ILE A 1 87 ? 25.348 15.743 -1.378 1.00 44.03 87 ILE A N 1
ATOM 672 C CA . ILE A 1 87 ? 26.122 14.509 -1.337 1.00 44.03 87 ILE A CA 1
ATOM 673 C C . ILE A 1 87 ? 27.147 14.741 -0.233 1.00 44.03 87 ILE A C 1
ATOM 675 O O . ILE A 1 87 ? 28.060 15.547 -0.419 1.00 44.03 87 ILE A O 1
ATOM 679 N N . ASP A 1 88 ? 26.982 14.073 0.906 1.00 45.19 88 ASP A N 1
ATOM 680 C CA . ASP A 1 88 ? 27.996 14.087 1.957 1.00 45.19 88 ASP A CA 1
ATOM 681 C C . ASP A 1 88 ? 29.309 13.474 1.457 1.00 45.19 88 ASP A C 1
ATOM 683 O O . ASP A 1 88 ? 29.327 12.547 0.636 1.00 45.19 88 ASP A O 1
ATOM 687 N N . GLN A 1 89 ? 30.428 14.000 1.964 1.00 45.78 89 GLN A N 1
ATOM 688 C CA . GLN A 1 89 ? 31.788 13.620 1.559 1.00 45.78 89 GLN A CA 1
ATOM 689 C C . GLN A 1 89 ? 32.149 12.151 1.849 1.00 45.78 89 GLN A C 1
ATOM 691 O O . GLN A 1 89 ? 33.157 11.675 1.329 1.00 45.78 89 GLN A O 1
ATOM 696 N N . ASP A 1 90 ? 31.309 11.411 2.577 1.00 46.69 90 ASP A N 1
ATOM 697 C CA . ASP A 1 90 ? 31.476 9.973 2.825 1.00 46.69 90 ASP A CA 1
ATOM 698 C C . ASP A 1 90 ? 30.718 9.072 1.831 1.00 46.69 90 ASP A C 1
ATOM 700 O O . ASP A 1 90 ? 30.753 7.844 1.939 1.00 46.69 90 ASP A O 1
ATOM 704 N N . GLY A 1 91 ? 30.028 9.640 0.833 1.00 44.16 91 GLY A N 1
ATOM 705 C CA . GLY A 1 91 ? 29.313 8.857 -0.184 1.00 44.16 91 GLY A CA 1
ATOM 706 C C . GLY A 1 91 ? 28.134 8.039 0.361 1.00 44.16 91 GLY A C 1
ATOM 707 O O . GLY A 1 91 ? 27.588 7.192 -0.349 1.00 44.16 91 GLY A O 1
ATOM 708 N N . GLN A 1 92 ? 27.719 8.288 1.603 1.00 44.50 92 GLN A N 1
ATOM 709 C CA . GLN A 1 92 ? 26.487 7.761 2.173 1.00 44.50 92 GLN A CA 1
ATOM 710 C C . GLN A 1 92 ? 25.383 8.780 1.888 1.00 44.50 92 GLN A C 1
ATOM 712 O O . GLN A 1 92 ? 25.329 9.839 2.501 1.00 44.50 92 GLN A O 1
ATOM 717 N N . GLN A 1 93 ? 24.513 8.474 0.920 1.00 42.56 93 GLN A N 1
ATOM 718 C CA . GLN A 1 93 ? 23.221 9.147 0.820 1.00 42.56 93 GLN A CA 1
ATOM 719 C C . GLN A 1 93 ? 22.511 8.963 2.166 1.00 42.56 93 GLN A C 1
ATOM 721 O O . GLN A 1 93 ? 22.055 7.853 2.453 1.00 42.56 93 GLN A O 1
ATOM 726 N N 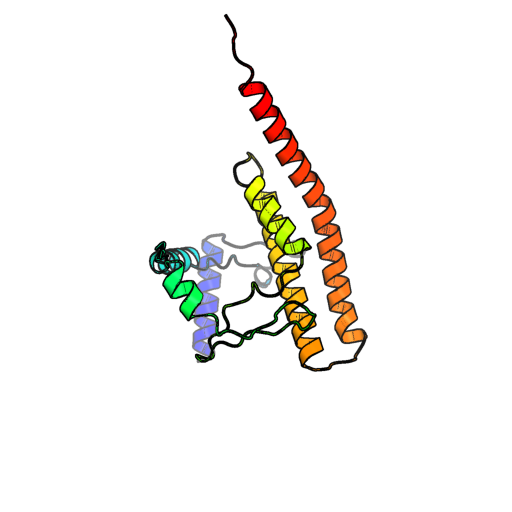. GLU A 1 94 ? 22.374 10.026 2.968 1.00 45.00 94 GLU A N 1
ATOM 727 C CA . GLU A 1 94 ? 21.218 10.120 3.854 1.00 45.00 94 GLU A CA 1
ATOM 728 C C . GLU A 1 94 ? 20.016 9.853 2.959 1.00 45.00 94 GLU A C 1
ATOM 730 O O . GLU A 1 94 ? 19.772 10.567 1.979 1.00 45.00 94 GLU A O 1
ATOM 735 N N . GLY A 1 95 ? 19.356 8.724 3.209 1.00 42.53 95 GLY A N 1
ATOM 736 C CA . GLY A 1 95 ? 18.215 8.285 2.440 1.00 42.53 95 GLY A CA 1
ATOM 737 C C . GLY A 1 95 ? 17.113 9.309 2.614 1.00 42.53 95 GLY A C 1
ATOM 738 O O . GLY A 1 95 ? 16.258 9.146 3.481 1.00 42.53 95 GLY A O 1
ATOM 739 N N . THR A 1 96 ? 17.126 10.350 1.776 1.00 42.72 96 THR A N 1
ATOM 740 C CA . THR A 1 96 ? 15.934 11.123 1.448 1.00 42.72 96 THR A CA 1
ATOM 741 C C . THR A 1 96 ? 14.818 10.097 1.325 1.00 42.72 96 THR A C 1
ATOM 743 O O . THR A 1 96 ? 15.012 9.116 0.592 1.00 42.72 96 THR A O 1
ATOM 746 N N . PRO A 1 97 ? 13.730 10.215 2.117 1.00 47.28 97 PRO A N 1
ATOM 747 C CA . PRO A 1 97 ? 12.678 9.213 2.127 1.00 47.28 97 PRO A CA 1
ATOM 748 C C . PRO A 1 97 ? 12.314 8.978 0.673 1.00 47.28 97 PRO A C 1
ATOM 750 O O . PRO A 1 97 ? 11.928 9.924 -0.019 1.00 47.28 97 PRO A O 1
ATOM 753 N N . ALA A 1 98 ? 12.616 7.762 0.196 1.00 49.84 98 ALA A N 1
ATOM 754 C CA . ALA A 1 98 ? 12.618 7.448 -1.225 1.00 49.84 98 ALA A CA 1
ATOM 755 C C . ALA A 1 98 ? 11.334 8.022 -1.815 1.00 49.84 98 ALA A C 1
ATOM 757 O O . ALA A 1 98 ? 10.295 7.709 -1.235 1.00 49.84 98 ALA A O 1
ATOM 758 N N . PRO A 1 99 ? 11.396 8.875 -2.857 1.00 53.47 99 PRO A N 1
ATOM 759 C CA . PRO A 1 99 ? 10.321 9.790 -3.215 1.00 53.47 99 PRO A CA 1
ATOM 760 C C . PRO A 1 99 ? 8.971 9.089 -3.142 1.00 53.47 99 PRO A C 1
ATOM 762 O O . PRO A 1 99 ? 8.627 8.254 -3.978 1.00 53.47 99 PRO A O 1
ATOM 765 N N . ALA A 1 100 ? 8.270 9.330 -2.039 1.00 57.00 100 ALA A N 1
ATOM 766 C CA . ALA A 1 100 ? 7.126 8.524 -1.689 1.00 57.00 100 ALA A CA 1
ATOM 767 C C . ALA A 1 100 ? 5.932 9.149 -2.387 1.00 57.00 100 ALA A C 1
ATOM 769 O O . ALA A 1 100 ? 5.683 10.354 -2.302 1.00 57.00 100 ALA A O 1
ATOM 770 N N . LEU A 1 101 ? 5.192 8.334 -3.134 1.00 78.94 101 LEU A N 1
ATOM 771 C CA . LEU A 1 101 ? 3.933 8.800 -3.684 1.00 78.94 101 LEU A CA 1
ATOM 772 C C . LEU A 1 101 ? 3.054 9.246 -2.516 1.00 78.94 101 LEU A C 1
ATOM 774 O O . LEU A 1 101 ? 2.780 8.460 -1.611 1.00 78.94 101 LEU A O 1
ATOM 778 N N . LYS A 1 102 ? 2.580 10.493 -2.567 1.00 88.12 102 LYS A N 1
ATOM 779 C CA . LYS A 1 102 ? 1.702 11.093 -1.549 1.00 88.12 102 LYS A CA 1
ATOM 780 C C . LYS A 1 102 ? 0.524 10.185 -1.169 1.00 88.12 102 LYS A C 1
ATOM 782 O O . LYS A 1 102 ? 0.091 10.170 -0.023 1.00 88.12 102 LYS A O 1
ATOM 787 N N . GLU A 1 103 ? 0.011 9.413 -2.129 1.00 87.56 103 GLU A N 1
ATOM 788 C CA . GLU A 1 103 ? -1.063 8.435 -1.909 1.00 87.56 103 GLU A CA 1
ATOM 789 C C . GLU A 1 103 ? -0.619 7.255 -1.019 1.00 87.56 103 GLU A C 1
ATOM 791 O O . GLU A 1 103 ? -1.360 6.844 -0.128 1.00 87.56 103 GLU A O 1
ATOM 796 N N . ALA A 1 104 ? 0.613 6.762 -1.187 1.00 88.25 104 ALA A N 1
ATOM 797 C CA . ALA A 1 104 ? 1.189 5.708 -0.352 1.00 88.25 104 ALA A CA 1
ATOM 798 C C . ALA A 1 104 ? 1.453 6.193 1.083 1.00 88.25 104 ALA A C 1
ATOM 800 O O . ALA 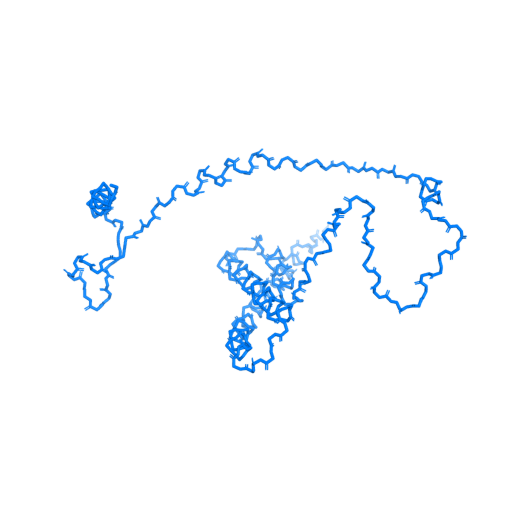A 1 104 ? 1.180 5.470 2.041 1.00 88.25 104 ALA A O 1
ATOM 801 N N . GLU A 1 105 ? 1.946 7.425 1.242 1.00 90.50 105 GLU A N 1
ATOM 802 C CA . GLU A 1 105 ? 2.128 8.047 2.560 1.00 90.50 105 GLU A CA 1
ATOM 803 C C . GLU A 1 105 ? 0.794 8.227 3.284 1.00 90.50 105 GLU A C 1
ATOM 805 O O . GLU A 1 105 ? 0.662 7.878 4.458 1.00 90.50 105 GLU A O 1
ATOM 810 N N . GLU A 1 106 ? -0.220 8.717 2.570 1.00 92.44 106 GLU A N 1
ATOM 811 C CA . GLU A 1 106 ? -1.559 8.885 3.122 1.00 92.44 106 GLU A CA 1
ATOM 812 C C . GLU A 1 106 ? -2.154 7.544 3.569 1.00 92.44 106 GLU A C 1
ATOM 814 O O . GLU A 1 106 ? -2.719 7.460 4.659 1.00 92.44 106 GLU A O 1
ATOM 819 N N . ALA A 1 107 ? -1.990 6.483 2.776 1.00 91.50 107 ALA A N 1
ATOM 820 C CA . ALA A 1 107 ? -2.466 5.153 3.141 1.00 91.50 107 ALA A CA 1
ATOM 821 C C . ALA A 1 107 ? -1.773 4.608 4.400 1.00 91.50 107 ALA A C 1
ATOM 823 O O . ALA A 1 107 ? -2.442 4.040 5.266 1.00 91.50 107 ALA A O 1
ATOM 824 N N . ARG A 1 108 ? -0.460 4.833 4.548 1.00 92.88 108 ARG A N 1
ATOM 825 C CA . ARG A 1 108 ? 0.296 4.465 5.760 1.00 92.88 108 ARG A CA 1
ATOM 826 C C . ARG A 1 108 ? -0.170 5.254 6.978 1.00 92.88 108 ARG A C 1
ATOM 828 O O . ARG A 1 108 ? -0.401 4.664 8.029 1.00 92.88 108 ARG A O 1
ATOM 835 N N . SER A 1 109 ? -0.356 6.563 6.826 1.00 92.88 109 SER A N 1
ATOM 836 C CA . SER A 1 109 ? -0.870 7.429 7.891 1.00 92.88 109 SER A CA 1
ATOM 837 C C . SER A 1 109 ? -2.276 7.008 8.329 1.00 92.88 109 SER A C 1
ATOM 839 O O . SER A 1 109 ? -2.536 6.866 9.524 1.00 92.88 109 SER A O 1
ATOM 841 N N . LEU A 1 110 ? -3.162 6.719 7.370 1.00 90.94 110 LEU A N 1
ATOM 842 C CA . LEU A 1 110 ? -4.507 6.223 7.653 1.00 90.94 110 LEU A CA 1
ATOM 843 C C . LEU A 1 110 ? -4.474 4.884 8.381 1.00 90.94 110 LEU A C 1
ATOM 845 O O . LEU A 1 110 ? -5.197 4.742 9.362 1.00 90.94 110 LEU A O 1
ATOM 849 N N . ARG A 1 111 ? -3.623 3.945 7.948 1.00 94.94 111 ARG A N 1
ATOM 850 C CA . ARG A 1 111 ? -3.444 2.648 8.613 1.00 94.94 111 ARG A CA 1
ATOM 851 C C . ARG A 1 111 ? -3.080 2.842 10.083 1.00 94.94 111 ARG A C 1
ATOM 853 O O . ARG A 1 111 ? -3.774 2.299 10.930 1.00 94.94 111 ARG A O 1
ATOM 860 N N . ILE A 1 112 ? -2.065 3.656 10.376 1.00 93.44 112 ILE A N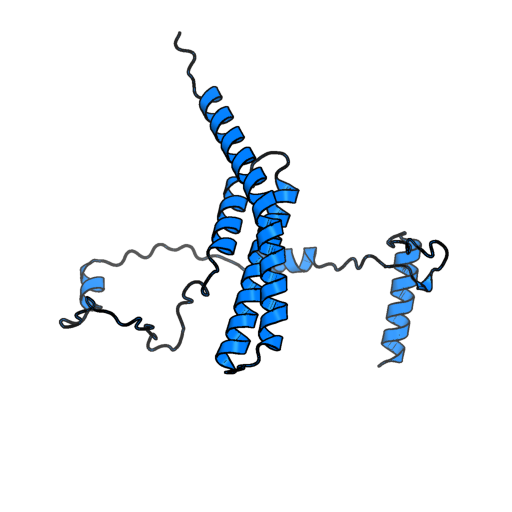 1
ATOM 861 C CA . ILE A 1 112 ? -1.642 3.941 11.758 1.00 93.44 112 ILE A CA 1
ATOM 862 C C . ILE A 1 112 ? -2.812 4.517 12.571 1.00 93.44 112 ILE A C 1
ATOM 864 O O . ILE A 1 112 ? -3.066 4.072 13.682 1.00 93.44 112 ILE A O 1
ATOM 868 N N . SER A 1 113 ? -3.578 5.452 11.998 1.00 92.31 113 SER A N 1
ATOM 869 C CA . SER A 1 113 ? -4.695 6.100 12.705 1.00 92.31 113 SER A CA 1
ATOM 870 C C . SER A 1 113 ? -5.891 5.193 13.024 1.00 92.31 113 SER A C 1
ATOM 872 O O . SER A 1 113 ? -6.742 5.589 13.814 1.00 92.31 113 SER A O 1
ATOM 874 N N . ILE A 1 114 ? -5.997 4.017 12.395 1.00 92.75 114 ILE A N 1
ATOM 875 C CA . ILE A 1 114 ? -7.120 3.088 12.601 1.00 92.75 114 ILE A CA 1
ATOM 876 C C . ILE A 1 114 ? -6.688 1.729 13.162 1.00 92.75 114 ILE A C 1
ATOM 878 O O . ILE A 1 114 ? -7.548 0.889 13.413 1.00 92.75 114 ILE A O 1
ATOM 882 N N . GLU A 1 115 ? -5.387 1.490 13.342 1.00 92.75 115 GLU A N 1
ATOM 883 C CA . GLU A 1 115 ? -4.830 0.180 13.707 1.00 92.75 115 GLU A CA 1
ATOM 884 C C . GLU A 1 115 ? -5.348 -0.332 15.057 1.00 92.75 115 GLU A C 1
ATOM 886 O O . GLU A 1 115 ? -5.537 -1.533 15.225 1.00 92.75 115 GLU A O 1
ATOM 891 N N . GLU A 1 116 ? -5.664 0.576 15.977 1.00 91.38 116 GLU A N 1
ATOM 892 C CA . GLU A 1 116 ? -6.191 0.250 17.307 1.00 91.38 116 GLU A CA 1
ATOM 893 C C . GLU A 1 116 ? -7.723 0.104 17.340 1.00 91.38 116 GLU A C 1
ATOM 895 O O . GLU A 1 116 ? -8.288 -0.289 18.360 1.00 91.38 116 GLU A O 1
ATOM 900 N N . LEU A 1 117 ? -8.417 0.405 16.236 1.00 91.19 117 LEU A N 1
ATOM 901 C CA . LEU A 1 117 ? -9.875 0.312 16.171 1.00 91.19 117 LEU A CA 1
ATOM 902 C C . LEU A 1 117 ? -10.334 -1.134 15.969 1.00 91.19 117 LEU A C 1
ATOM 904 O O . LEU A 1 117 ? -9.762 -1.889 15.180 1.00 91.19 117 LEU A O 1
ATOM 908 N N . GLU A 1 118 ? -11.431 -1.510 16.624 1.00 87.06 118 GLU A N 1
ATOM 909 C CA . GLU A 1 118 ? -12.036 -2.827 16.437 1.00 87.06 118 GLU A CA 1
ATOM 910 C C . GLU A 1 118 ? -12.433 -3.059 14.968 1.00 87.06 118 GLU A C 1
ATOM 912 O O . GLU A 1 118 ? -12.920 -2.163 14.273 1.00 87.06 118 GLU A O 1
ATOM 917 N N . CYS A 1 119 ? -12.229 -4.290 14.487 1.00 86.31 119 CYS A N 1
ATOM 918 C CA . CYS A 1 119 ? -12.516 -4.709 13.109 1.00 86.31 119 CYS A CA 1
ATOM 919 C C . CYS A 1 119 ? -11.725 -3.965 12.006 1.00 86.31 119 CYS A C 1
ATOM 921 O O . CYS A 1 119 ? -12.091 -4.059 10.834 1.00 86.31 119 CYS A O 1
ATOM 923 N N . SER A 1 120 ? -10.632 -3.261 12.327 1.00 92.88 120 SER A N 1
ATOM 924 C CA . SER A 1 120 ? -9.810 -2.548 11.332 1.00 92.88 120 SER A CA 1
ATOM 925 C C . SER A 1 120 ? -8.793 -3.427 10.591 1.00 92.88 120 SER A C 1
ATOM 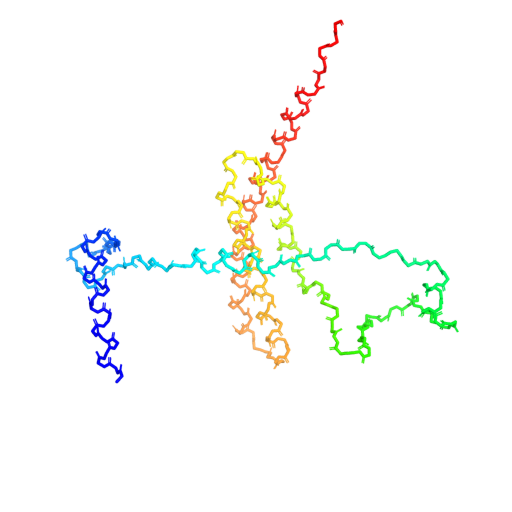927 O O . SER A 1 120 ? -8.263 -3.002 9.568 1.00 92.88 120 SER A O 1
ATOM 929 N N . ALA A 1 121 ? -8.530 -4.653 11.062 1.00 93.44 121 ALA A N 1
ATOM 930 C CA . ALA A 1 121 ? -7.410 -5.487 10.608 1.00 93.44 121 ALA A CA 1
ATOM 931 C C . ALA A 1 121 ? -7.356 -5.696 9.081 1.00 93.44 121 ALA A C 1
ATOM 933 O O . ALA A 1 121 ? -6.325 -5.436 8.461 1.00 93.44 121 ALA A O 1
ATOM 934 N N . GLU A 1 122 ? -8.471 -6.091 8.457 1.00 94.19 122 GLU A N 1
ATOM 935 C CA . GLU A 1 122 ? -8.542 -6.294 6.999 1.00 94.19 122 GLU A CA 1
ATOM 936 C C . GLU A 1 122 ? -8.323 -4.986 6.221 1.00 94.19 122 GLU A C 1
ATOM 938 O O . GLU A 1 122 ? -7.747 -4.972 5.130 1.00 94.19 122 GLU A O 1
ATOM 943 N N . LEU A 1 123 ? -8.769 -3.859 6.783 1.00 95.12 123 LEU A N 1
ATOM 944 C CA . LEU A 1 123 ? -8.583 -2.545 6.181 1.00 95.12 123 LEU A CA 1
ATOM 945 C C . LEU A 1 123 ? -7.130 -2.074 6.314 1.00 95.12 123 LEU A C 1
ATOM 947 O O . LEU A 1 123 ? -6.585 -1.540 5.352 1.00 95.12 123 LEU A O 1
ATOM 951 N N . CYS A 1 124 ? -6.484 -2.323 7.453 1.00 95.00 124 CYS A N 1
ATOM 952 C CA . CYS A 1 124 ? -5.061 -2.063 7.669 1.00 95.00 124 CYS A CA 1
ATOM 953 C C . CYS A 1 124 ? -4.182 -2.868 6.705 1.00 95.00 124 CYS A C 1
ATOM 955 O O . CYS A 1 124 ? -3.262 -2.313 6.096 1.00 95.00 124 CYS A O 1
ATOM 957 N N . GLU A 1 125 ? -4.489 -4.153 6.512 1.00 95.69 125 GLU A N 1
ATOM 958 C CA . GLU A 1 125 ? -3.814 -4.992 5.519 1.00 95.69 125 GLU A CA 1
ATOM 959 C C . GLU A 1 125 ? -4.002 -4.424 4.107 1.00 95.69 125 GLU A C 1
ATOM 961 O O . GLU A 1 125 ? -3.031 -4.232 3.376 1.00 95.69 125 GLU A O 1
ATOM 966 N N . ALA A 1 126 ? -5.230 -4.048 3.741 1.00 94.94 126 ALA A N 1
ATOM 967 C CA . ALA A 1 126 ? -5.501 -3.463 2.433 1.00 94.94 126 ALA A CA 1
ATOM 968 C C . ALA A 1 126 ? -4.778 -2.119 2.207 1.00 94.94 126 ALA A C 1
ATOM 970 O O . ALA A 1 126 ? -4.263 -1.873 1.117 1.00 94.94 126 ALA A O 1
ATOM 971 N N . LEU A 1 127 ? -4.704 -1.250 3.219 1.00 94.00 127 LEU A N 1
ATOM 972 C CA . LEU A 1 127 ? -3.953 0.009 3.143 1.00 94.00 127 LEU A CA 1
ATOM 973 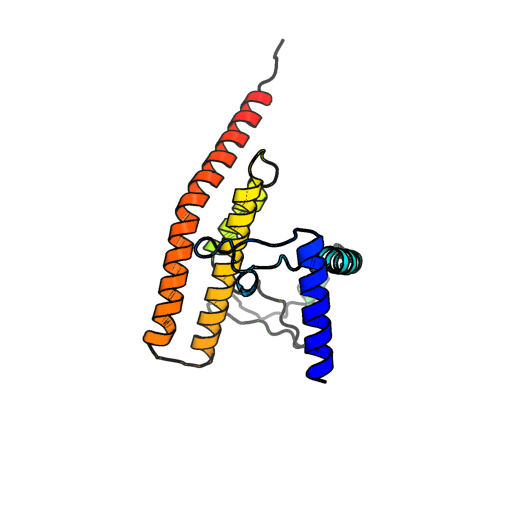C C . LEU A 1 127 ? -2.444 -0.231 2.993 1.00 94.00 127 LEU A C 1
ATOM 975 O O . LEU A 1 127 ? -1.776 0.509 2.272 1.00 94.00 127 LEU A O 1
ATOM 979 N N . THR A 1 128 ? -1.924 -1.290 3.614 1.00 95.50 128 THR A N 1
ATOM 980 C CA . THR A 1 128 ? -0.518 -1.697 3.490 1.00 95.50 128 THR A CA 1
ATOM 981 C C . THR A 1 128 ? -0.225 -2.199 2.078 1.00 95.50 128 THR A C 1
ATOM 983 O O . THR A 1 128 ? 0.674 -1.681 1.421 1.00 95.50 128 THR A O 1
ATOM 986 N N . ILE A 1 129 ? -1.061 -3.107 1.560 1.00 95.62 129 ILE A N 1
ATOM 987 C CA . ILE A 1 129 ? -0.975 -3.604 0.179 1.00 95.62 129 ILE A CA 1
ATOM 988 C C . ILE A 1 129 ? -1.019 -2.444 -0.822 1.00 95.62 129 ILE A C 1
ATOM 990 O O . ILE A 1 129 ? -0.255 -2.435 -1.785 1.00 95.62 129 ILE A O 1
ATOM 994 N N . HIS A 1 130 ? -1.893 -1.455 -0.601 1.00 95.31 130 HIS A N 1
ATOM 995 C CA . HIS A 1 130 ? -1.953 -0.272 -1.456 1.00 95.31 130 HIS A CA 1
ATOM 996 C C . HIS A 1 130 ? -0.640 0.517 -1.442 1.00 95.31 130 HIS A C 1
ATOM 998 O O . HIS A 1 130 ? -0.100 0.830 -2.503 1.00 95.31 130 HIS A O 1
ATOM 1004 N N . ALA A 1 131 ? -0.140 0.845 -0.247 1.00 93.50 131 ALA A N 1
ATOM 1005 C CA . ALA A 1 131 ? 1.066 1.645 -0.096 1.00 93.50 131 ALA A CA 1
ATOM 1006 C C . ALA A 1 131 ? 2.272 0.964 -0.756 1.00 93.50 131 ALA A C 1
ATOM 1008 O O . ALA A 1 131 ? 3.030 1.619 -1.470 1.00 93.50 131 ALA A O 1
ATOM 1009 N N . ASP A 1 132 ? 2.412 -0.348 -0.571 1.00 94.44 132 ASP A N 1
ATOM 1010 C CA . ASP A 1 132 ? 3.504 -1.123 -1.155 1.00 94.44 132 ASP A CA 1
ATOM 1011 C C . ASP A 1 132 ? 3.382 -1.211 -2.683 1.00 94.44 132 ASP A C 1
ATOM 1013 O O . ASP A 1 132 ? 4.364 -0.981 -3.389 1.00 94.44 132 ASP A O 1
ATOM 1017 N N . ALA A 1 133 ? 2.174 -1.434 -3.214 1.00 94.94 133 ALA A N 1
ATOM 1018 C CA . ALA A 1 133 ? 1.938 -1.450 -4.659 1.00 94.94 133 ALA A CA 1
ATOM 1019 C C . ALA A 1 133 ? 2.285 -0.107 -5.323 1.00 94.94 133 ALA A C 1
ATOM 1021 O O . ALA A 1 133 ? 2.921 -0.081 -6.375 1.00 94.94 133 ALA A O 1
ATOM 1022 N N . MET A 1 134 ? 1.918 1.016 -4.699 1.00 92.94 134 MET A N 1
ATOM 1023 C CA . MET A 1 134 ? 2.237 2.350 -5.218 1.00 92.94 134 MET A CA 1
ATOM 1024 C C . MET A 1 134 ? 3.748 2.621 -5.200 1.00 92.94 134 MET A C 1
ATOM 1026 O O . MET A 1 134 ? 4.284 3.179 -6.157 1.00 92.94 134 MET A O 1
ATOM 1030 N N . VAL A 1 135 ? 4.460 2.183 -4.157 1.00 92.44 135 VAL A N 1
ATOM 1031 C CA . VAL A 1 135 ? 5.929 2.279 -4.109 1.00 92.44 135 VAL A CA 1
ATOM 1032 C C . VAL A 1 135 ? 6.579 1.443 -5.215 1.00 92.44 135 VAL A C 1
ATOM 1034 O O . VAL A 1 135 ? 7.513 1.920 -5.859 1.00 92.44 135 VAL A O 1
ATOM 1037 N N . GLU A 1 136 ? 6.086 0.232 -5.483 1.00 92.81 136 GLU A N 1
ATOM 1038 C CA . GLU A 1 136 ? 6.600 -0.599 -6.580 1.00 92.81 136 GLU A CA 1
ATOM 1039 C C . GLU A 1 136 ? 6.339 0.026 -7.956 1.00 92.81 136 GLU A C 1
ATOM 1041 O O . GLU A 1 136 ? 7.272 0.148 -8.750 1.00 92.81 136 GLU A O 1
ATOM 1046 N N . ILE A 1 137 ? 5.131 0.541 -8.206 1.00 93.44 137 ILE A N 1
ATOM 1047 C CA . ILE A 1 137 ? 4.807 1.301 -9.427 1.00 93.44 137 ILE A CA 1
ATOM 1048 C C . ILE A 1 137 ? 5.782 2.467 -9.611 1.00 93.44 137 ILE A C 1
ATOM 1050 O O . ILE A 1 137 ? 6.331 2.672 -10.694 1.00 93.44 137 ILE A O 1
ATOM 1054 N N . TYR A 1 138 ? 6.033 3.228 -8.546 1.00 92.25 138 TYR A N 1
ATOM 1055 C CA . TYR A 1 138 ? 6.964 4.349 -8.591 1.00 92.25 138 TYR A CA 1
ATOM 1056 C C . TYR A 1 138 ? 8.396 3.902 -8.922 1.00 92.25 138 TYR A C 1
ATOM 1058 O O . TYR A 1 138 ? 9.071 4.517 -9.750 1.00 92.25 138 TYR A O 1
ATOM 1066 N N . ARG A 1 139 ? 8.853 2.792 -8.330 1.00 91.12 139 ARG A N 1
ATOM 1067 C CA . ARG A 1 139 ? 10.158 2.189 -8.640 1.00 91.12 139 ARG A CA 1
ATOM 1068 C C . ARG A 1 139 ? 10.249 1.764 -10.103 1.00 91.12 139 ARG A C 1
ATOM 1070 O O . ARG A 1 139 ? 11.289 1.981 -10.719 1.00 91.12 139 ARG A O 1
ATOM 1077 N N . GLU A 1 140 ? 9.200 1.175 -10.668 1.00 93.56 140 GLU A N 1
ATOM 1078 C CA . GLU A 1 140 ? 9.158 0.791 -12.083 1.00 93.56 140 GLU A CA 1
ATOM 1079 C C . GLU A 1 140 ? 9.203 2.005 -13.015 1.00 93.56 140 GLU A C 1
ATOM 1081 O O . GLU A 1 140 ? 10.021 2.036 -13.938 1.00 93.56 140 GLU A O 1
ATOM 1086 N N . LEU A 1 141 ? 8.416 3.044 -12.728 1.00 91.06 141 LEU A N 1
ATOM 1087 C CA . LEU A 1 141 ? 8.451 4.302 -13.479 1.00 91.06 141 LEU A CA 1
ATOM 1088 C C . LEU A 1 141 ? 9.839 4.946 -13.438 1.00 91.06 141 LEU A C 1
ATOM 1090 O O . LEU A 1 141 ? 10.353 5.381 -14.472 1.00 91.06 141 LEU A O 1
ATOM 1094 N N . ASN A 1 142 ? 10.482 4.959 -12.269 1.00 91.06 142 ASN A N 1
ATOM 1095 C CA . ASN A 1 142 ? 11.844 5.463 -12.124 1.00 91.06 142 ASN A CA 1
ATOM 1096 C C . ASN A 1 142 ? 12.856 4.631 -12.912 1.00 91.06 142 ASN A C 1
ATOM 1098 O O . ASN A 1 142 ? 13.741 5.209 -13.539 1.00 91.06 142 ASN A O 1
ATOM 1102 N N . LYS A 1 143 ? 12.725 3.297 -12.935 1.00 92.38 143 LYS A N 1
ATOM 1103 C CA . LYS A 1 143 ? 13.589 2.424 -13.751 1.00 92.38 143 LYS A CA 1
ATOM 1104 C C . LYS A 1 143 ? 13.462 2.749 -15.240 1.00 92.38 143 LYS A C 1
ATOM 1106 O O . LYS A 1 143 ? 14.486 2.897 -15.903 1.00 92.38 143 LYS A O 1
ATOM 1111 N N . LEU A 1 144 ? 12.239 2.898 -15.759 1.00 91.12 144 LEU A N 1
ATOM 1112 C CA . LEU A 1 144 ? 12.014 3.257 -17.167 1.00 91.12 144 LEU A CA 1
ATOM 1113 C C . LEU A 1 144 ? 12.566 4.647 -17.499 1.00 91.12 144 LEU A C 1
ATOM 1115 O O . LEU A 1 144 ? 13.226 4.827 -18.522 1.00 91.12 144 LEU A O 1
ATOM 1119 N N . THR A 1 145 ? 12.353 5.603 -16.593 1.00 92.81 145 THR A N 1
ATOM 1120 C CA . THR A 1 145 ? 12.841 6.981 -16.731 1.00 92.81 145 THR A CA 1
ATOM 1121 C C . THR A 1 145 ? 14.369 7.028 -16.733 1.00 92.81 145 THR A C 1
ATOM 1123 O O . THR A 1 145 ? 14.966 7.632 -17.620 1.00 92.81 145 THR A O 1
ATOM 1126 N N . ALA A 1 146 ? 15.021 6.329 -15.800 1.00 91.69 146 ALA A N 1
ATOM 1127 C CA . ALA A 1 146 ? 16.479 6.234 -15.730 1.00 91.69 146 ALA A CA 1
ATOM 1128 C C . ALA A 1 146 ? 17.076 5.541 -16.965 1.00 91.69 146 ALA A C 1
ATOM 1130 O O . ALA A 1 146 ? 18.135 5.934 -17.449 1.00 91.69 146 ALA A O 1
ATOM 1131 N N . ALA A 1 147 ? 16.374 4.549 -17.518 1.00 93.56 147 ALA A N 1
ATOM 1132 C CA . ALA A 1 147 ? 16.751 3.882 -18.760 1.00 93.56 147 ALA A CA 1
ATOM 1133 C C . ALA A 1 147 ? 16.452 4.713 -20.025 1.00 93.56 147 ALA A C 1
ATOM 1135 O O . ALA A 1 147 ? 16.757 4.259 -21.128 1.00 93.56 147 ALA A O 1
ATOM 1136 N N . SER A 1 148 ? 15.875 5.917 -19.889 1.00 94.88 148 SER A N 1
ATOM 1137 C CA . SER A 1 148 ? 15.467 6.783 -21.007 1.00 94.88 148 SER A CA 1
ATOM 1138 C C . SER A 1 148 ? 14.573 6.065 -22.030 1.00 94.88 148 SER A C 1
ATOM 1140 O O . SER A 1 148 ? 14.648 6.315 -23.236 1.00 94.88 148 SER A O 1
ATOM 1142 N N . VAL A 1 149 ? 13.736 5.137 -21.556 1.00 93.81 149 VAL A N 1
ATOM 1143 C CA . VAL A 1 149 ? 12.780 4.418 -22.400 1.00 93.81 149 VAL A CA 1
ATOM 1144 C C . VAL A 1 149 ? 11.660 5.387 -22.764 1.00 93.81 149 VAL A C 1
ATOM 1146 O O . VAL A 1 149 ? 10.956 5.857 -21.887 1.00 93.81 149 VAL A O 1
ATOM 1149 N N . ASN A 1 150 ? 11.473 5.676 -24.052 1.00 92.69 150 ASN A N 1
ATOM 1150 C CA . ASN A 1 150 ? 10.422 6.578 -24.552 1.00 92.69 150 ASN A CA 1
ATOM 1151 C C . ASN A 1 150 ? 9.351 5.812 -25.346 1.00 92.69 150 ASN A C 1
ATOM 1153 O O . ASN A 1 150 ? 8.941 6.228 -26.427 1.00 92.69 150 ASN A O 1
ATOM 1157 N N . ILE A 1 151 ? 8.951 4.642 -24.845 1.00 94.38 151 ILE A N 1
ATOM 1158 C CA . ILE A 1 151 ? 7.964 3.770 -25.490 1.00 94.38 151 ILE A CA 1
ATOM 1159 C C . ILE A 1 151 ? 6.658 3.883 -24.710 1.00 94.38 151 ILE A C 1
ATOM 1161 O O . ILE A 1 151 ? 6.595 3.426 -23.573 1.00 94.38 151 ILE A O 1
ATOM 1165 N N . GLU A 1 152 ? 5.623 4.463 -25.316 1.00 92.12 152 GLU A N 1
ATOM 1166 C CA . GLU A 1 152 ? 4.309 4.660 -24.684 1.00 92.12 152 GLU A CA 1
ATOM 1167 C C . GLU A 1 152 ? 3.732 3.350 -24.127 1.00 92.12 152 GLU A C 1
ATOM 1169 O O . GLU A 1 152 ? 3.317 3.298 -22.969 1.00 92.12 152 GLU A O 1
ATOM 1174 N N . ASP A 1 153 ? 3.830 2.264 -24.896 1.00 94.56 153 ASP A N 1
ATOM 1175 C CA . ASP A 1 153 ? 3.349 0.936 -24.497 1.00 94.56 153 ASP A CA 1
ATOM 1176 C C . ASP A 1 153 ? 4.009 0.413 -23.208 1.00 94.56 153 ASP A C 1
ATOM 1178 O O . ASP A 1 153 ? 3.373 -0.297 -22.427 1.00 94.56 153 ASP A O 1
ATOM 1182 N N . ALA A 1 154 ? 5.269 0.784 -22.944 1.00 91.06 154 ALA A N 1
ATOM 1183 C CA . ALA A 1 154 ? 5.971 0.380 -21.725 1.00 91.06 154 ALA A CA 1
ATOM 1184 C C . ALA A 1 154 ? 5.381 1.055 -20.476 1.00 91.06 154 ALA A C 1
ATOM 1186 O O . ALA A 1 154 ? 5.338 0.449 -19.408 1.00 91.06 154 ALA A O 1
ATOM 1187 N N . TYR A 1 155 ? 4.884 2.286 -20.617 1.00 92.38 155 TYR A N 1
ATOM 1188 C CA . TYR A 1 155 ? 4.249 3.031 -19.532 1.00 92.38 155 TYR A CA 1
ATOM 1189 C C . TYR A 1 155 ? 2.760 2.715 -19.384 1.00 92.38 155 TYR A C 1
ATOM 1191 O O . TYR A 1 155 ? 2.235 2.778 -18.272 1.00 92.38 155 TYR A O 1
ATOM 1199 N N . ALA A 1 156 ? 2.077 2.368 -20.479 1.00 94.69 156 ALA A N 1
ATOM 1200 C CA . ALA A 1 156 ? 0.633 2.150 -20.499 1.00 94.69 156 ALA A CA 1
ATOM 1201 C C . ALA A 1 156 ? 0.183 1.116 -19.452 1.00 94.69 156 ALA A C 1
ATOM 1203 O O . ALA A 1 156 ? -0.716 1.392 -18.659 1.00 94.69 156 ALA A O 1
ATOM 1204 N N . SER A 1 157 ? 0.865 -0.032 -19.385 1.00 95.06 157 SER A N 1
ATOM 1205 C CA . SER A 1 157 ? 0.545 -1.097 -18.419 1.00 95.06 157 SER A CA 1
ATOM 1206 C C . SER A 1 157 ? 0.760 -0.679 -16.956 1.00 95.06 157 SER A C 1
ATOM 1208 O O . SER A 1 157 ? -0.035 -1.032 -16.078 1.00 95.06 157 SER A O 1
ATOM 1210 N N . ILE A 1 158 ? 1.789 0.129 -16.684 1.00 94.88 158 ILE A N 1
ATOM 1211 C CA . ILE A 1 158 ? 2.087 0.644 -15.342 1.00 94.88 158 ILE A CA 1
ATOM 1212 C C . ILE A 1 158 ? 1.014 1.653 -14.919 1.00 94.88 158 ILE A C 1
ATOM 1214 O O . ILE A 1 158 ? 0.503 1.584 -13.800 1.00 94.88 158 ILE A O 1
ATOM 1218 N N . PHE A 1 159 ? 0.613 2.558 -15.817 1.00 94.94 159 PHE A N 1
ATOM 1219 C CA . PHE A 1 159 ? -0.445 3.531 -15.539 1.00 94.94 159 PHE A CA 1
ATOM 1220 C C . PHE A 1 159 ? -1.826 2.893 -15.390 1.00 94.94 159 PHE A C 1
ATOM 1222 O O . PHE A 1 159 ? -2.614 3.337 -14.552 1.00 94.94 159 PHE A O 1
ATOM 1229 N N . GLU A 1 160 ? -2.127 1.846 -16.157 1.00 95.75 160 GLU A N 1
ATOM 1230 C CA . GLU A 1 160 ? -3.357 1.068 -15.993 1.00 95.75 160 GLU A CA 1
ATOM 1231 C C . GLU A 1 160 ? -3.396 0.401 -14.611 1.00 95.75 160 GLU A C 1
ATOM 1233 O O . GLU A 1 160 ? -4.381 0.531 -13.876 1.00 95.75 160 GLU A O 1
ATOM 1238 N N . THR A 1 161 ? -2.284 -0.220 -14.210 1.00 94.62 161 THR A N 1
ATOM 1239 C CA . THR A 1 161 ? -2.132 -0.835 -12.886 1.00 94.62 161 THR A CA 1
ATOM 1240 C C . THR A 1 161 ? -2.293 0.205 -11.774 1.00 94.62 161 THR A C 1
ATOM 1242 O O . THR A 1 161 ? -3.089 0.008 -10.852 1.00 94.62 161 THR A O 1
ATOM 1245 N N . ALA A 1 162 ? -1.624 1.355 -11.893 1.00 93.94 162 ALA A N 1
ATOM 1246 C CA . ALA A 1 162 ? -1.749 2.463 -10.948 1.00 93.94 162 ALA A CA 1
ATOM 1247 C C . ALA A 1 162 ? -3.192 2.972 -10.838 1.00 93.94 162 ALA A C 1
ATOM 1249 O O . ALA A 1 162 ? -3.717 3.136 -9.739 1.00 93.94 162 ALA A O 1
ATOM 1250 N N . SER A 1 163 ? -3.873 3.142 -11.973 1.00 94.88 163 SER A N 1
ATOM 1251 C CA . SER A 1 163 ? -5.268 3.592 -12.016 1.00 94.88 163 SER A CA 1
ATOM 1252 C C . SER A 1 163 ? -6.205 2.624 -11.292 1.00 94.88 163 SER A C 1
ATOM 1254 O O . SER A 1 163 ? -7.102 3.059 -10.562 1.00 94.88 163 SER A O 1
ATOM 1256 N N . SER A 1 164 ? -5.974 1.317 -11.447 1.00 95.44 164 SER A N 1
ATOM 1257 C CA . SER A 1 164 ? -6.718 0.269 -10.745 1.00 95.44 164 SER A CA 1
ATOM 1258 C C . SER A 1 164 ? -6.514 0.344 -9.226 1.00 95.44 164 SER A C 1
ATOM 1260 O O . SER A 1 164 ? -7.491 0.398 -8.471 1.00 95.44 164 SER A O 1
ATOM 1262 N N . TYR A 1 165 ? -5.262 0.451 -8.764 1.00 93.38 165 TYR A N 1
ATOM 1263 C CA . TYR A 1 165 ? -4.952 0.586 -7.337 1.00 93.38 165 TYR A CA 1
ATOM 1264 C C . TYR A 1 165 ? -5.517 1.871 -6.729 1.00 93.38 165 TYR A C 1
ATOM 1266 O O . TYR A 1 165 ? -6.093 1.818 -5.641 1.00 93.38 165 TYR A O 1
ATOM 1274 N N . THR A 1 166 ? -5.440 3.003 -7.429 1.00 93.06 166 THR A N 1
ATOM 1275 C CA . THR A 1 166 ? -6.023 4.268 -6.964 1.00 93.06 166 THR A CA 1
ATOM 1276 C C . THR A 1 166 ? -7.547 4.187 -6.862 1.00 93.06 166 THR A C 1
ATOM 1278 O O . THR A 1 166 ? -8.139 4.675 -5.894 1.00 93.06 166 THR A O 1
ATOM 1281 N N . ALA A 1 167 ? -8.227 3.556 -7.825 1.00 93.38 167 ALA A N 1
ATOM 1282 C CA . ALA A 1 167 ? -9.672 3.341 -7.742 1.00 93.38 167 ALA A CA 1
ATOM 1283 C C . ALA A 1 167 ? -10.044 2.449 -6.542 1.00 93.38 167 ALA A C 1
ATOM 1285 O O . ALA A 1 167 ? -10.961 2.774 -5.782 1.00 93.38 167 ALA A O 1
ATOM 1286 N N . TRP A 1 168 ? -9.288 1.369 -6.338 1.00 93.75 168 TRP A N 1
ATOM 1287 C CA . TRP A 1 168 ? -9.449 0.426 -5.231 1.00 93.75 168 TRP A CA 1
ATOM 1288 C C . TRP A 1 168 ? -9.163 1.040 -3.847 1.00 93.75 168 TRP A C 1
ATOM 1290 O O . TRP A 1 168 ? -9.849 0.719 -2.868 1.00 93.75 168 TRP A O 1
ATOM 1300 N N . TYR A 1 169 ? -8.193 1.954 -3.759 1.00 95.44 169 TYR A N 1
ATOM 1301 C CA . TYR A 1 169 ? -7.866 2.704 -2.546 1.00 95.44 169 TYR A CA 1
ATOM 1302 C C . TYR A 1 169 ? -8.929 3.744 -2.209 1.00 95.44 169 TYR A C 1
ATOM 1304 O O . TYR A 1 169 ? -9.361 3.820 -1.060 1.00 95.44 169 TYR A O 1
ATOM 1312 N N . LYS A 1 170 ? -9.439 4.494 -3.194 1.00 94.44 170 LYS A N 1
ATOM 1313 C CA . LYS A 1 170 ? -10.471 5.527 -2.973 1.00 94.44 170 LYS A CA 1
ATOM 1314 C C . LYS A 1 170 ? -11.697 5.002 -2.230 1.00 94.44 170 LYS A C 1
ATOM 1316 O O . LYS A 1 170 ? -12.256 5.717 -1.399 1.00 94.44 170 LYS A O 1
ATOM 1321 N N . THR A 1 171 ? -12.132 3.774 -2.509 1.00 95.00 171 THR A N 1
ATOM 1322 C CA . THR A 1 171 ? -13.267 3.170 -1.795 1.00 95.00 171 THR A CA 1
ATOM 1323 C C . THR A 1 171 ? -12.920 2.847 -0.343 1.00 95.00 171 THR A C 1
ATOM 1325 O O . THR A 1 171 ? -13.724 3.112 0.545 1.00 95.00 171 THR A O 1
ATOM 1328 N N . ARG A 1 172 ? -11.713 2.338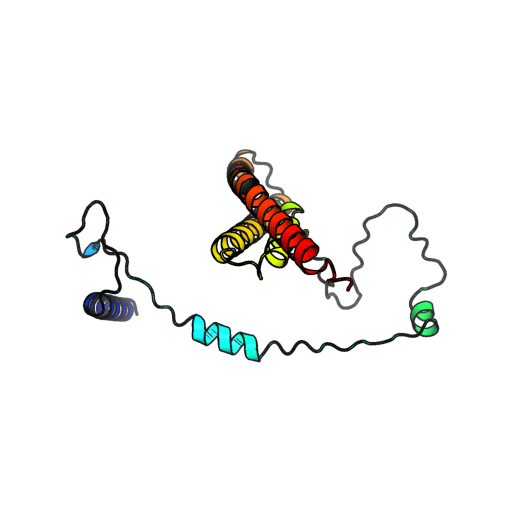 -0.081 1.00 94.94 172 ARG A N 1
ATOM 1329 C CA . ARG A 1 172 ? -11.233 1.962 1.262 1.00 94.94 172 ARG A CA 1
ATOM 1330 C C . ARG A 1 172 ? -10.893 3.161 2.130 1.00 94.94 172 ARG A C 1
ATOM 1332 O O . ARG A 1 172 ? -11.247 3.182 3.302 1.00 94.94 172 ARG A O 1
ATOM 1339 N N . LYS A 1 173 ? -10.307 4.198 1.535 1.00 95.44 173 LYS A N 1
ATOM 1340 C CA . LYS A 1 173 ? -10.042 5.486 2.176 1.00 95.44 173 LYS A CA 1
ATOM 1341 C C . LYS A 1 173 ? -11.301 6.075 2.810 1.00 95.44 173 LYS A C 1
ATOM 1343 O O . LYS A 1 173 ? -11.249 6.554 3.936 1.00 95.44 173 LYS A O 1
ATOM 1348 N N . LYS A 1 174 ? -12.446 6.000 2.120 1.00 96.56 174 LYS A N 1
ATOM 1349 C CA . LYS A 1 174 ? -13.734 6.459 2.669 1.00 96.56 174 LYS A CA 1
ATOM 1350 C C . LYS A 1 174 ? -14.138 5.679 3.921 1.00 96.56 174 LYS A C 1
ATOM 1352 O O . LYS A 1 174 ? -14.589 6.289 4.884 1.00 96.56 174 LYS A O 1
ATOM 1357 N N . VAL A 1 175 ? -13.953 4.357 3.917 1.00 96.00 175 VAL A N 1
ATOM 1358 C CA . VAL A 1 175 ? -14.241 3.506 5.082 1.00 96.00 175 VAL A CA 1
ATOM 1359 C C . VAL A 1 175 ? -13.299 3.847 6.235 1.00 96.00 175 VAL A C 1
ATOM 1361 O O . VAL A 1 175 ? -13.772 4.095 7.337 1.00 96.00 175 VAL A O 1
ATOM 1364 N N . ALA A 1 176 ? -11.995 3.966 5.968 1.00 94.50 176 ALA A N 1
ATOM 1365 C CA . ALA A 1 176 ? -10.993 4.325 6.973 1.00 94.50 176 ALA A CA 1
ATOM 1366 C C . ALA A 1 176 ? -11.298 5.681 7.629 1.00 94.50 176 ALA A C 1
ATOM 1368 O O . ALA A 1 176 ? -11.306 5.791 8.851 1.00 94.50 176 ALA A O 1
ATOM 1369 N N . MET A 1 177 ? -11.625 6.699 6.825 1.00 94.69 177 MET A N 1
ATOM 1370 C CA . MET A 1 177 ? -12.020 8.015 7.336 1.00 94.69 177 MET A CA 1
ATOM 1371 C C . MET A 1 177 ? -13.299 7.952 8.175 1.00 94.69 177 MET A C 1
ATOM 1373 O O . MET A 1 177 ? -13.365 8.594 9.218 1.00 94.69 177 MET A O 1
ATOM 1377 N N . SER A 1 178 ? -14.289 7.157 7.759 1.00 96.50 178 SER A N 1
ATOM 1378 C CA . SER A 1 178 ? -15.517 6.962 8.536 1.00 96.50 178 SER A CA 1
ATOM 1379 C C . SER A 1 178 ? -15.253 6.264 9.872 1.00 96.50 178 SER A C 1
ATOM 1381 O O . SER A 1 178 ? -15.866 6.638 10.867 1.00 96.50 178 SER A O 1
ATOM 1383 N N . MET A 1 179 ? -14.360 5.269 9.907 1.00 94.31 179 MET A N 1
ATOM 1384 C CA . MET A 1 179 ? -13.972 4.582 11.145 1.00 94.31 179 MET A CA 1
ATOM 1385 C C . MET A 1 179 ? -13.265 5.537 12.101 1.00 94.31 179 MET A C 1
ATOM 1387 O O . MET A 1 179 ? -13.636 5.618 13.269 1.00 94.31 179 MET A O 1
ATOM 1391 N N . ARG A 1 180 ? -12.303 6.313 11.589 1.00 94.44 180 ARG A N 1
ATOM 1392 C CA . ARG A 1 180 ? -11.581 7.310 12.381 1.00 94.44 180 ARG A CA 1
ATOM 1393 C C . ARG A 1 180 ? -12.531 8.350 12.977 1.00 94.44 180 ARG A C 1
ATOM 1395 O O . ARG A 1 180 ? -12.500 8.592 14.175 1.00 94.44 180 ARG A O 1
ATOM 1402 N N . GLN A 1 181 ? -13.440 8.892 12.165 1.00 95.81 181 GLN A N 1
ATOM 1403 C CA . GLN A 1 181 ? -14.435 9.862 12.627 1.00 95.81 181 GLN A CA 1
ATOM 1404 C C . GLN A 1 181 ? -15.382 9.274 13.688 1.00 95.81 181 GLN A C 1
ATOM 1406 O O . GLN A 1 181 ? -15.743 9.957 14.649 1.00 95.81 181 GLN A O 1
ATOM 1411 N N . ALA A 1 182 ? -15.798 8.014 13.531 1.00 93.62 182 ALA A N 1
ATOM 1412 C CA . ALA A 1 182 ? -16.639 7.340 14.517 1.00 93.62 182 ALA A CA 1
ATOM 1413 C C . ALA A 1 182 ? -15.908 7.164 15.857 1.00 93.62 182 ALA A C 1
ATOM 1415 O O . ALA A 1 182 ? -16.500 7.422 16.904 1.00 93.62 182 ALA A O 1
ATOM 1416 N N . ALA A 1 183 ? -14.627 6.793 15.821 1.00 92.25 183 ALA A N 1
ATOM 1417 C CA . ALA A 1 183 ? -13.792 6.660 17.010 1.00 92.25 183 ALA A CA 1
ATOM 1418 C C . ALA A 1 183 ? -13.588 8.004 17.728 1.00 92.25 183 ALA A C 1
ATOM 1420 O O . ALA A 1 183 ? -13.825 8.096 18.930 1.00 92.25 183 ALA A O 1
ATOM 1421 N N . GLU A 1 184 ? -13.256 9.065 16.983 1.00 93.38 184 GLU A N 1
ATOM 1422 C CA . GLU A 1 184 ? -13.125 10.433 17.513 1.00 93.38 184 GLU A CA 1
ATOM 1423 C C . GLU A 1 184 ? -14.423 10.893 18.207 1.00 93.38 184 GLU A C 1
ATOM 1425 O O . GLU A 1 184 ? -14.393 11.483 19.287 1.00 93.38 184 GLU A O 1
ATOM 1430 N N . THR A 1 185 ? -15.583 10.570 17.624 1.00 93.94 185 THR A N 1
ATOM 1431 C CA . THR A 1 185 ? -16.895 10.918 18.198 1.00 93.94 185 THR A CA 1
ATOM 1432 C C . THR A 1 185 ? -17.183 10.144 19.488 1.00 93.94 185 THR A C 1
ATOM 1434 O O . THR A 1 185 ? -17.716 10.711 20.442 1.00 93.94 185 THR A O 1
ATOM 1437 N N . GLN A 1 186 ? -16.840 8.853 19.536 1.00 90.69 186 GLN A N 1
ATOM 1438 C CA . GLN A 1 186 ? -17.018 8.028 20.736 1.00 90.69 186 GLN A CA 1
ATOM 1439 C C . GLN A 1 186 ? -16.113 8.487 21.880 1.00 90.69 186 GLN A C 1
ATOM 1441 O O . GLN A 1 186 ? -16.563 8.538 23.024 1.00 90.69 186 GLN A O 1
ATOM 1446 N N . GLN A 1 187 ? -14.872 8.866 21.573 1.00 89.44 187 GLN A N 1
ATOM 1447 C CA . GLN A 1 187 ? -13.940 9.400 22.560 1.00 89.44 187 GLN A CA 1
ATOM 1448 C C . GLN A 1 187 ? -14.438 10.731 23.139 1.00 89.44 187 GLN A C 1
ATOM 1450 O O . GLN A 1 187 ? -14.492 10.883 24.357 1.00 89.44 187 GLN A O 1
ATOM 1455 N N . ALA A 1 188 ? -14.903 11.653 22.289 1.00 89.56 188 ALA A N 1
ATOM 1456 C CA . ALA A 1 188 ? -15.462 12.929 22.740 1.00 89.56 188 ALA A CA 1
ATOM 1457 C C . ALA A 1 188 ? -16.695 12.752 23.648 1.00 89.56 188 ALA A C 1
ATOM 1459 O O . ALA A 1 188 ? -16.849 13.477 24.627 1.00 89.56 188 ALA A O 1
ATOM 1460 N N . ALA A 1 189 ? -17.554 11.768 23.361 1.00 88.69 189 ALA A N 1
ATOM 1461 C CA . ALA A 1 189 ? -18.721 11.465 24.191 1.00 88.69 189 ALA A CA 1
ATOM 1462 C C . ALA A 1 189 ? -18.357 10.842 25.553 1.00 88.69 189 ALA A C 1
ATOM 1464 O O . ALA A 1 189 ? -19.106 10.996 26.514 1.00 88.69 189 ALA A O 1
ATOM 1465 N N . ALA A 1 190 ? -17.226 10.136 25.647 1.00 86.06 190 ALA A N 1
ATOM 1466 C CA . ALA A 1 190 ? -16.751 9.542 26.897 1.00 86.06 190 ALA A CA 1
ATOM 1467 C C . ALA A 1 190 ? -16.103 10.570 27.843 1.00 86.06 190 ALA A C 1
ATOM 1469 O O . ALA A 1 190 ? -16.059 10.346 29.052 1.00 86.06 190 ALA A O 1
ATOM 1470 N N . GLU A 1 191 ? -15.608 11.686 27.303 1.00 85.06 191 GLU A N 1
ATOM 1471 C CA . GLU A 1 191 ? -14.932 12.745 28.059 1.00 85.06 191 GLU A CA 1
ATOM 1472 C C . GLU A 1 191 ? -15.888 13.816 28.618 1.00 85.06 191 GLU A C 1
ATOM 1474 O O . GLU A 1 191 ? -15.442 14.656 29.401 1.00 85.06 191 GLU A O 1
ATOM 1479 N N . GLU A 1 192 ? -17.192 13.795 28.292 1.00 74.50 192 GLU A N 1
ATOM 1480 C CA . GLU A 1 192 ? -18.164 14.696 28.929 1.00 74.50 192 GLU A CA 1
ATOM 1481 C C . GLU A 1 192 ? -18.324 14.346 30.425 1.00 74.50 192 GLU A C 1
ATOM 1483 O O . GLU A 1 192 ? -18.834 13.277 30.778 1.00 74.50 192 GLU A O 1
ATOM 1488 N N . PRO A 1 193 ? -17.883 15.227 31.343 1.00 68.44 193 PRO A N 1
ATOM 1489 C CA . PRO A 1 193 ? -17.794 14.904 32.753 1.00 68.44 193 PRO A CA 1
ATOM 1490 C C . PRO A 1 193 ? -19.176 14.928 33.402 1.00 68.44 193 PRO A C 1
ATOM 1492 O O . PRO A 1 193 ? -19.951 15.873 33.241 1.00 68.44 193 PRO A O 1
ATOM 1495 N N . THR A 1 194 ? -19.432 13.928 34.245 1.00 63.97 194 THR A N 1
ATOM 1496 C CA . THR A 1 194 ? -20.394 13.983 35.352 1.00 63.97 194 THR A CA 1
ATOM 1497 C C . THR A 1 194 ? -20.050 15.155 36.276 1.00 63.97 194 THR A C 1
ATOM 1499 O O . THR A 1 194 ? -19.422 14.984 37.319 1.00 63.97 194 THR A O 1
ATOM 1502 N N . ALA A 1 195 ? -20.425 16.368 35.877 1.00 63.00 195 ALA A N 1
ATOM 1503 C CA . ALA A 1 195 ? -20.438 17.532 36.742 1.00 63.00 195 ALA A CA 1
ATOM 1504 C C . ALA A 1 195 ? -21.592 17.346 37.737 1.00 63.00 195 ALA A C 1
ATOM 1506 O O . ALA A 1 195 ? -22.756 17.573 37.402 1.00 63.00 195 ALA A O 1
ATOM 1507 N N . THR A 1 196 ? -21.256 16.874 38.939 1.00 60.38 196 THR A N 1
ATOM 1508 C CA . THR A 1 196 ? -22.162 16.800 40.096 1.00 60.38 196 THR A CA 1
ATOM 1509 C C . THR A 1 196 ? -21.517 17.493 41.278 1.00 60.38 196 THR A C 1
ATOM 1511 O O . THR A 1 196 ? -20.299 17.279 41.472 1.00 60.38 196 THR A O 1
#

Radius of gyration: 26.15 Å; chains: 1; bounding box: 54×70×66 Å

Foldseek 3Di:
DVVVVVVVVVVVLVVQVVVVQWDADPVCNPDSVRIHGPPPDPVVVVVVVVVVPPPPPDDDDDDDPVNVVVVDDPPDDPPDDDPDQPQPPVNDRPPPPPPFDPLLVVLQVLLVLCVPPPPCVVLSVLSNVLSVLRVVLVVLVVVCVVVVPPDPVSCPVSVVSNVVSVVVVVVSVVVSVVRSVVVVVVVVVVPPDPPD

pLDDT: mean 77.74, std 18.81, range [35.66, 96.56]

Organism: NCBI:txid2562239

Secondary structure (DSSP, 8-state):
-HHHHHHHHHHHHHHHHHTT-EE--SS-TT-GGG-EE-----HHHHHHHHHHH--------PPPHHHHHHTS-TT----S--------TT-----------HHHHHHHHHHHHHTTSTT-HHHHHHHHHHHHHHHHHHHHHHHHHHTT---HHHHHHHHHHHHHHHHHHHHHHHHHHHHHHHHHHHHHHHSS----